Protein AF-A0A2N9NSZ5-F1 (afdb_monomer)

Solvent-accessible surface area (backbone atoms only — not comparable to full-atom values): 15910 Å² total; per-residue (Å²): 130,83,61,64,80,82,52,38,38,60,31,68,54,70,74,70,66,49,85,80,52,70,68,80,74,52,70,54,57,69,33,31,75,70,61,72,37,62,64,54,64,43,38,55,57,49,31,30,64,47,52,68,84,41,73,43,50,39,50,56,50,32,37,50,46,40,16,42,67,51,42,66,80,93,25,60,27,24,35,35,36,34,33,94,58,92,64,54,49,52,52,51,53,44,51,49,50,43,38,24,72,45,10,67,68,35,53,80,28,53,66,38,51,59,41,29,63,76,55,70,48,92,66,46,48,58,37,51,60,25,80,44,44,26,80,77,65,72,70,40,95,87,23,68,43,74,66,26,37,39,24,30,59,55,46,36,72,71,25,23,70,68,47,65,99,55,56,52,52,37,67,50,51,42,51,44,57,57,69,51,74,55,22,36,38,37,41,34,36,49,48,63,46,30,39,73,76,38,62,91,45,37,70,44,50,52,50,28,52,47,24,47,53,55,28,24,67,77,35,64,29,26,37,39,41,35,31,46,88,65,70,71,85,93,61,53,75,70,54,48,56,50,50,52,52,49,49,53,52,50,53,72,68,24,46,82,38,65,48,75,59,84,84,52,51,62,57,48,52,46,43,68,51,29,76,34,78,58,55,71,72,56,49,54,54,53,50,67,73,66,71,120

Mean predicted aligned error: 7.2 Å

Sequence (292 aa):
MEPWYKIVIPRPELREGRSLDPSEFAVHLEQVVAGTAPRDYVEPAKFFSRNYFSKALVEHCGMVLRRLDGETANTAPVLSLITQFGGGKTHTLTALYHLCNSGAGAKDFSGVADMMKATGLKEIPSAKAAIFVGNSWDAAPGRETPWMDIADQLAGEQGRALFGKNAPGTKAIGDLLRLVGKPVLILFDETLNYIARHPEQSGQFHSFMQNLTVALTSAERAVGLFSLPASPTEMTEELLEWQDKLTKVVGRVGKDLVVNDASEVSEIVRRRLFENAGRDSMKRAASRQFSN

Structure (mmCIF, N/CA/C/O backbone):
data_AF-A0A2N9NSZ5-F1
#
_entry.id   AF-A0A2N9NSZ5-F1
#
loop_
_atom_site.group_PDB
_atom_site.id
_atom_site.type_symbol
_atom_site.label_atom_id
_atom_site.label_alt_id
_atom_site.label_comp_id
_atom_site.label_asym_id
_atom_site.label_entity_id
_atom_site.label_seq_id
_atom_site.pdbx_PDB_ins_code
_atom_site.Cartn_x
_atom_site.Cartn_y
_atom_site.Cartn_z
_atom_site.occupancy
_atom_site.B_iso_or_equiv
_atom_site.auth_seq_id
_atom_site.auth_comp_id
_atom_site.auth_asym_id
_atom_site.auth_atom_id
_atom_site.pdbx_PDB_model_num
ATOM 1 N N . MET A 1 1 ? 31.017 -1.478 -37.098 1.00 63.50 1 MET A N 1
ATOM 2 C CA . MET A 1 1 ? 30.123 -1.588 -35.926 1.00 63.50 1 MET A CA 1
ATOM 3 C C . MET A 1 1 ? 28.785 -1.013 -36.352 1.00 63.50 1 MET A C 1
ATOM 5 O O . MET A 1 1 ? 28.792 0.032 -36.992 1.00 63.50 1 MET A O 1
ATOM 9 N N . GLU A 1 2 ? 27.677 -1.712 -36.126 1.00 66.44 2 GLU A N 1
ATOM 10 C CA . GLU A 1 2 ? 26.358 -1.179 -36.481 1.00 66.44 2 GLU A CA 1
ATOM 11 C C . GLU A 1 2 ? 26.064 0.073 -35.623 1.00 66.44 2 GLU A C 1
ATOM 13 O O . GLU A 1 2 ? 26.397 0.066 -34.435 1.00 66.44 2 GLU A O 1
ATOM 18 N N . PRO A 1 3 ? 25.536 1.175 -36.194 1.00 70.94 3 PRO A N 1
ATOM 19 C CA . PRO A 1 3 ? 25.305 2.402 -35.436 1.00 70.94 3 PRO A CA 1
ATOM 20 C C . PRO A 1 3 ? 24.322 2.188 -34.282 1.00 70.94 3 PRO A C 1
ATOM 22 O O . PRO A 1 3 ? 23.286 1.550 -34.462 1.00 70.94 3 PRO A O 1
ATOM 25 N N . TRP A 1 4 ? 24.614 2.762 -33.111 1.00 68.75 4 TRP A N 1
ATOM 26 C CA . TRP A 1 4 ? 23.839 2.521 -31.885 1.00 68.75 4 TRP A CA 1
ATOM 27 C C . TRP A 1 4 ? 22.340 2.829 -32.045 1.00 68.75 4 TRP A C 1
ATOM 29 O O . TRP A 1 4 ? 21.510 2.083 -31.535 1.00 68.75 4 TRP A O 1
ATOM 39 N N . TYR A 1 5 ? 21.985 3.855 -32.825 1.00 69.06 5 TYR A N 1
ATOM 40 C CA . TYR A 1 5 ? 20.600 4.265 -33.090 1.00 69.06 5 TYR A CA 1
ATOM 41 C C . TYR A 1 5 ? 19.802 3.275 -33.959 1.00 69.06 5 TYR A C 1
ATOM 43 O O . TYR A 1 5 ? 18.592 3.418 -34.088 1.00 69.06 5 TYR A O 1
ATOM 51 N N . LYS A 1 6 ? 20.456 2.279 -34.576 1.00 70.00 6 LYS A N 1
ATOM 52 C CA . LYS A 1 6 ? 19.784 1.175 -35.288 1.00 70.00 6 LYS A CA 1
ATOM 53 C C . LYS A 1 6 ? 19.487 -0.026 -34.387 1.00 70.00 6 LYS A C 1
ATOM 55 O O . LYS A 1 6 ? 18.752 -0.920 -34.784 1.00 70.00 6 LYS A O 1
ATOM 60 N N . ILE A 1 7 ? 20.078 -0.055 -33.194 1.00 69.88 7 ILE A N 1
ATOM 61 C CA . ILE A 1 7 ? 20.041 -1.189 -32.261 1.00 69.88 7 ILE A CA 1
ATOM 62 C C . ILE A 1 7 ? 19.246 -0.824 -31.006 1.00 69.88 7 ILE A C 1
ATOM 64 O O . ILE A 1 7 ? 18.518 -1.649 -30.454 1.00 69.88 7 ILE A O 1
ATOM 68 N N . VAL A 1 8 ? 19.417 0.412 -30.541 1.00 73.81 8 VAL A N 1
ATOM 69 C CA . VAL A 1 8 ? 18.638 0.985 -29.457 1.00 73.81 8 VAL A CA 1
ATOM 70 C C . VAL A 1 8 ? 17.322 1.457 -30.051 1.00 73.81 8 VAL A C 1
ATOM 72 O O . VAL A 1 8 ? 17.310 2.356 -30.885 1.00 73.81 8 VAL A O 1
ATOM 75 N N . ILE A 1 9 ? 16.227 0.830 -29.636 1.00 76.88 9 ILE A N 1
ATOM 76 C CA . ILE A 1 9 ? 14.888 1.125 -30.142 1.00 76.88 9 ILE A CA 1
ATOM 77 C C . ILE A 1 9 ? 14.167 1.925 -29.054 1.00 76.88 9 ILE A C 1
ATOM 79 O O . ILE A 1 9 ? 13.800 1.345 -28.022 1.00 76.88 9 ILE A O 1
ATOM 83 N N . PRO A 1 10 ? 13.986 3.251 -29.234 1.00 76.56 10 PRO A N 1
ATOM 84 C CA . PRO A 1 10 ? 13.095 4.028 -28.387 1.00 76.56 10 PRO A CA 1
ATOM 85 C C . PRO A 1 10 ? 11.681 3.485 -28.520 1.00 76.56 10 PRO A C 1
ATOM 87 O O . PRO A 1 10 ? 11.314 2.895 -29.542 1.00 76.56 10 PRO A O 1
ATOM 90 N N . ARG A 1 11 ? 10.863 3.690 -27.498 1.00 74.06 11 ARG A N 1
ATOM 91 C CA . ARG A 1 11 ? 9.492 3.192 -27.549 1.00 74.06 11 ARG A CA 1
ATOM 92 C C . ARG A 1 11 ? 8.679 3.801 -28.702 1.00 74.06 11 ARG A C 1
ATOM 94 O O . ARG A 1 11 ? 9.029 4.883 -29.181 1.00 74.06 11 ARG A O 1
ATOM 101 N N . PRO A 1 12 ? 7.624 3.114 -29.178 1.00 74.50 12 PRO A N 1
ATOM 102 C CA . PRO A 1 12 ? 6.771 3.622 -30.250 1.00 74.50 12 PRO A CA 1
ATOM 103 C C . PRO A 1 12 ? 6.282 5.048 -29.995 1.00 74.50 12 PRO A C 1
ATOM 105 O O . PRO A 1 12 ? 6.352 5.873 -30.893 1.00 74.50 12 PRO A O 1
ATOM 108 N N . GLU A 1 13 ? 5.911 5.383 -28.758 1.00 70.06 13 GLU A N 1
ATOM 109 C CA . GLU A 1 13 ? 5.381 6.702 -28.397 1.00 70.06 13 GLU A CA 1
ATOM 110 C C . GLU A 1 13 ? 6.424 7.814 -28.601 1.00 70.06 13 GLU A C 1
ATOM 112 O O . GLU A 1 13 ? 6.105 8.875 -29.135 1.00 70.06 13 GLU A O 1
ATOM 117 N N . LEU A 1 14 ? 7.691 7.531 -28.269 1.00 72.50 14 LEU A N 1
ATOM 118 C CA . LEU A 1 14 ? 8.835 8.418 -28.520 1.00 72.50 14 LEU A CA 1
ATOM 119 C C . LEU A 1 14 ? 9.152 8.544 -30.015 1.00 72.50 14 LEU A C 1
ATOM 121 O O . LEU A 1 14 ? 9.544 9.612 -30.477 1.00 72.50 14 LEU A O 1
ATOM 125 N N . ARG A 1 15 ? 9.002 7.452 -30.773 1.00 75.56 15 ARG A N 1
ATOM 126 C CA . ARG A 1 15 ? 9.253 7.420 -32.225 1.00 75.56 15 ARG A CA 1
ATOM 127 C C . ARG A 1 15 ? 8.155 8.118 -33.025 1.00 75.56 15 ARG A C 1
ATOM 129 O O . ARG A 1 15 ? 8.443 8.696 -34.067 1.00 75.56 15 ARG A O 1
ATOM 136 N N . GLU A 1 16 ? 6.921 8.057 -32.541 1.00 75.75 16 GLU A N 1
ATOM 137 C CA . GLU A 1 16 ? 5.730 8.654 -33.153 1.00 75.75 16 GLU A CA 1
ATOM 138 C C . GLU A 1 16 ? 5.540 10.129 -32.771 1.00 75.75 16 GLU A C 1
ATOM 140 O O . GLU A 1 16 ? 4.608 10.766 -33.254 1.00 75.75 16 GLU A O 1
ATOM 145 N N . GLY A 1 17 ? 6.402 10.682 -31.908 1.00 63.50 17 GLY A N 1
ATOM 146 C CA . GLY A 1 17 ? 6.289 12.065 -31.445 1.00 63.50 17 GLY A CA 1
ATOM 147 C C . GLY A 1 17 ? 5.016 12.329 -30.636 1.00 63.50 17 GLY A C 1
ATOM 148 O O . GLY A 1 17 ? 4.545 13.466 -30.606 1.00 63.50 17 GLY A O 1
ATOM 149 N N . ARG A 1 18 ? 4.437 11.294 -30.003 1.00 65.75 18 ARG A N 1
ATOM 150 C CA . ARG A 1 18 ? 3.325 11.480 -29.061 1.00 65.75 18 ARG A CA 1
ATOM 151 C C . ARG A 1 18 ? 3.811 12.306 -27.872 1.00 65.75 18 ARG A C 1
ATOM 153 O O . ARG A 1 18 ? 4.996 12.276 -27.540 1.00 65.75 18 ARG A O 1
ATOM 160 N N . SER A 1 19 ? 2.891 13.059 -27.265 1.00 55.50 19 SER A N 1
ATOM 161 C CA . SER A 1 19 ? 3.184 13.890 -26.095 1.00 55.50 19 SER A CA 1
ATOM 162 C C . SER A 1 19 ? 3.942 13.071 -25.051 1.00 55.50 19 SER A C 1
ATOM 164 O O . SER A 1 19 ? 3.498 11.999 -24.659 1.00 55.50 19 SER A O 1
ATOM 166 N N . LEU A 1 20 ? 5.103 13.565 -24.624 1.00 58.94 20 LEU A N 1
ATOM 167 C CA . LEU A 1 20 ? 5.858 13.019 -23.498 1.00 58.94 20 LEU A CA 1
ATOM 168 C C . LEU A 1 20 ? 5.468 13.777 -22.240 1.00 58.94 20 LEU A C 1
ATOM 170 O O . 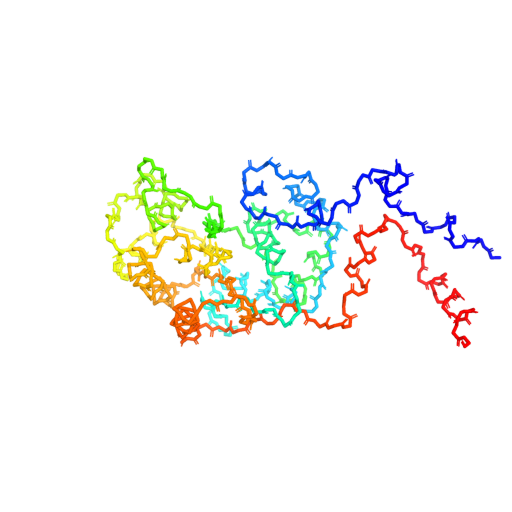LEU A 1 20 ? 6.339 14.314 -21.555 1.00 58.94 20 LEU A O 1
ATOM 174 N N . ASP A 1 21 ? 4.168 13.896 -21.980 1.00 57.72 21 ASP A N 1
ATOM 175 C CA . ASP A 1 21 ? 3.721 14.554 -20.763 1.00 57.72 21 ASP A CA 1
ATOM 176 C C . ASP A 1 21 ? 4.311 13.774 -19.573 1.00 57.72 21 ASP A C 1
ATOM 178 O O . ASP A 1 21 ? 4.055 12.573 -19.447 1.00 57.72 21 ASP A O 1
ATOM 182 N N . PRO A 1 22 ? 5.137 14.400 -18.711 1.00 56.66 22 PRO A N 1
ATOM 183 C CA . PRO A 1 22 ? 5.699 13.739 -17.537 1.00 56.66 22 PRO A CA 1
ATOM 184 C C . PRO A 1 22 ? 4.638 13.044 -16.670 1.00 56.66 22 PRO A C 1
ATOM 186 O O . PRO A 1 22 ? 4.949 12.043 -16.022 1.00 56.66 22 PRO A O 1
ATOM 189 N N . SER A 1 23 ? 3.391 13.531 -16.692 1.00 58.84 23 SER A N 1
ATOM 190 C CA . SER A 1 23 ? 2.256 12.912 -16.003 1.00 58.84 23 SER A CA 1
ATOM 191 C C . SER A 1 23 ? 1.840 11.559 -16.596 1.00 58.84 23 SER A C 1
ATOM 193 O O . SER A 1 23 ? 1.478 10.668 -15.836 1.00 58.84 23 SER A O 1
ATOM 195 N N . GLU A 1 24 ? 2.010 11.314 -17.902 1.00 61.09 24 GLU A N 1
ATOM 196 C CA . GLU A 1 24 ? 1.789 9.986 -18.509 1.00 61.09 24 GLU A CA 1
ATOM 197 C C . GLU A 1 24 ? 2.822 8.946 -18.026 1.00 61.09 24 GLU A C 1
ATOM 199 O O . GLU A 1 24 ? 2.602 7.730 -18.084 1.00 61.09 24 GLU A O 1
ATOM 204 N N . PHE A 1 25 ? 3.955 9.414 -17.494 1.00 64.44 25 PHE A N 1
ATOM 205 C CA . PHE A 1 25 ? 4.973 8.572 -16.866 1.00 64.44 25 PHE A CA 1
ATOM 206 C C . PHE A 1 25 ? 4.785 8.424 -15.350 1.00 64.44 25 PHE A C 1
ATOM 208 O O . PHE A 1 25 ? 5.486 7.614 -14.727 1.00 64.44 25 PHE A O 1
ATOM 215 N N . ALA A 1 26 ? 3.870 9.177 -14.741 1.00 74.44 26 ALA A N 1
ATOM 216 C CA . ALA A 1 26 ? 3.526 9.013 -13.340 1.00 74.44 26 ALA A CA 1
ATOM 217 C C . ALA A 1 26 ? 2.623 7.786 -13.156 1.00 74.44 26 ALA A C 1
ATOM 219 O O . ALA A 1 26 ? 1.803 7.441 -14.004 1.00 74.44 26 ALA A O 1
ATOM 220 N N . VAL A 1 27 ? 2.811 7.090 -12.037 1.00 83.88 27 VAL A N 1
ATOM 221 C CA . VAL A 1 27 ? 1.942 5.975 -11.656 1.00 83.88 27 VAL A CA 1
ATOM 222 C C . VAL A 1 27 ? 0.894 6.532 -10.709 1.00 83.88 27 VAL A C 1
ATOM 224 O O . VAL A 1 27 ? 1.260 7.173 -9.730 1.00 83.88 27 VAL A O 1
ATOM 227 N N . HIS A 1 28 ? -0.376 6.263 -10.992 1.00 90.31 28 HIS A N 1
ATOM 228 C CA . HIS A 1 28 ? -1.516 6.651 -10.164 1.00 90.31 28 HIS A CA 1
ATOM 229 C C . HIS A 1 28 ? -2.188 5.382 -9.644 1.00 90.31 28 HIS A C 1
ATOM 231 O O . HIS A 1 28 ? -2.848 4.668 -10.403 1.00 90.31 28 HIS A O 1
ATOM 237 N N . LEU A 1 29 ? -1.960 5.045 -8.372 1.00 94.44 29 LEU A N 1
ATOM 238 C CA . LEU A 1 29 ? -2.386 3.764 -7.803 1.00 94.44 29 LEU A CA 1
ATOM 239 C C . LEU A 1 29 ? -3.909 3.584 -7.869 1.00 94.44 29 LEU A C 1
ATOM 241 O O . LEU A 1 29 ? -4.386 2.500 -8.196 1.00 94.44 29 LEU A O 1
ATOM 245 N N . GLU A 1 30 ? -4.672 4.647 -7.631 1.00 94.69 30 GLU A N 1
ATOM 246 C CA . GLU A 1 30 ? -6.129 4.660 -7.739 1.00 94.69 30 GLU A CA 1
ATOM 247 C C . GLU A 1 30 ? -6.606 4.307 -9.153 1.00 94.69 30 GLU A C 1
ATOM 249 O O . GLU A 1 30 ? -7.541 3.523 -9.315 1.00 94.69 30 GLU A O 1
ATOM 254 N N . GLN A 1 31 ? -5.927 4.816 -10.185 1.00 95.25 31 GLN A N 1
ATOM 255 C CA . GLN A 1 31 ? -6.275 4.551 -11.581 1.00 95.25 31 GLN A CA 1
ATOM 256 C C . GLN A 1 31 ? -5.889 3.127 -11.991 1.00 95.25 31 GLN A C 1
ATOM 258 O O . GLN A 1 31 ? -6.592 2.493 -12.779 1.00 95.25 31 GLN A O 1
ATOM 263 N N . VAL A 1 32 ? -4.785 2.599 -11.449 1.00 96.00 32 VAL A N 1
ATOM 264 C CA . VAL A 1 32 ? -4.380 1.202 -11.662 1.00 96.00 32 VAL A CA 1
ATOM 265 C C . VAL A 1 32 ? -5.428 0.254 -11.093 1.00 96.00 32 VAL A C 1
ATOM 267 O O . VAL A 1 32 ? -5.869 -0.657 -11.789 1.00 96.00 32 VAL A O 1
ATOM 270 N N . VAL A 1 33 ? -5.861 0.497 -9.856 1.00 95.31 33 VAL A N 1
ATOM 271 C CA . VAL A 1 33 ? -6.857 -0.332 -9.161 1.00 95.31 33 VAL A CA 1
ATOM 272 C C . VAL A 1 33 ? -8.228 -0.236 -9.835 1.00 95.31 33 VAL A C 1
ATOM 274 O O . VAL A 1 33 ? -8.920 -1.244 -9.955 1.00 95.31 33 VAL A O 1
ATOM 277 N N . ALA A 1 34 ? -8.608 0.949 -10.323 1.00 95.06 34 ALA A N 1
ATOM 278 C CA . ALA A 1 34 ? -9.849 1.159 -11.069 1.00 95.06 34 ALA A CA 1
ATOM 279 C C . ALA A 1 34 ? -9.804 0.631 -12.519 1.00 95.06 34 ALA A C 1
ATOM 281 O O . ALA A 1 34 ? -10.836 0.596 -13.188 1.00 95.06 34 ALA A O 1
ATOM 282 N N . GLY A 1 35 ? -8.628 0.243 -13.028 1.00 95.44 35 GLY A N 1
ATOM 283 C CA . GLY A 1 35 ? -8.443 -0.188 -14.416 1.00 95.44 35 GLY A CA 1
ATOM 284 C C . GLY A 1 35 ? -8.540 0.943 -15.448 1.00 95.44 35 GLY A C 1
ATOM 285 O O . GLY A 1 35 ? -8.725 0.671 -16.632 1.00 95.44 35 GLY A O 1
ATOM 286 N N . THR A 1 36 ? -8.429 2.201 -15.013 1.00 94.31 36 THR A N 1
ATOM 287 C CA . THR A 1 36 ? -8.519 3.401 -15.862 1.00 94.31 36 THR A CA 1
ATOM 288 C C . THR A 1 36 ? -7.154 3.969 -16.251 1.00 94.31 36 THR A C 1
ATOM 290 O O . THR A 1 36 ? -7.078 4.805 -17.150 1.00 94.31 36 THR A O 1
ATOM 293 N N . ALA A 1 37 ? -6.072 3.507 -15.617 1.00 91.12 37 ALA A N 1
ATOM 294 C CA . ALA A 1 37 ? -4.707 3.851 -16.005 1.00 91.12 37 ALA A CA 1
ATOM 295 C C . ALA A 1 37 ? -4.334 3.260 -17.385 1.00 91.12 37 ALA A C 1
ATOM 297 O O . ALA A 1 37 ? -4.958 2.301 -17.854 1.00 91.12 37 ALA A O 1
ATOM 298 N N . PRO A 1 38 ? -3.264 3.762 -18.033 1.00 89.25 38 PRO A N 1
ATOM 299 C CA . PRO A 1 38 ? -2.698 3.127 -19.218 1.00 89.25 38 PRO A CA 1
ATOM 300 C C . PRO A 1 38 ? -2.441 1.627 -19.016 1.00 89.25 38 PRO A C 1
ATOM 302 O O . PRO A 1 38 ? -2.030 1.185 -17.939 1.00 89.25 38 PRO A O 1
ATOM 305 N N . ARG A 1 39 ? -2.620 0.832 -20.082 1.00 89.88 39 ARG A N 1
ATOM 306 C CA . ARG A 1 39 ? -2.497 -0.643 -20.037 1.00 89.88 39 ARG A CA 1
ATOM 307 C C . ARG A 1 39 ? -1.155 -1.116 -19.480 1.00 89.88 39 ARG A C 1
ATOM 309 O O . ARG A 1 39 ? -1.075 -2.193 -18.904 1.00 89.88 39 ARG A O 1
ATOM 316 N N . ASP A 1 40 ? -0.117 -0.308 -19.639 1.00 88.25 40 ASP A N 1
ATOM 317 C CA . ASP A 1 40 ? 1.227 -0.597 -19.152 1.00 88.25 40 ASP A CA 1
ATOM 318 C C . ASP A 1 40 ? 1.364 -0.539 -17.629 1.00 88.25 40 ASP A C 1
ATOM 320 O O . ASP A 1 40 ? 2.296 -1.128 -17.088 1.00 88.25 40 ASP A O 1
ATOM 324 N N . TYR A 1 41 ? 0.438 0.139 -16.948 1.00 91.25 41 TYR A N 1
ATOM 325 C CA . TYR A 1 41 ? 0.338 0.156 -15.493 1.00 91.25 41 TYR A CA 1
ATOM 326 C C . TYR A 1 41 ? -0.738 -0.794 -14.973 1.00 91.25 41 TYR A C 1
ATOM 328 O O . TYR A 1 41 ? -0.532 -1.391 -13.922 1.00 91.25 41 TYR A O 1
ATOM 336 N N . VAL A 1 42 ? -1.854 -0.967 -15.692 1.00 94.75 42 VAL A N 1
ATOM 337 C CA . VAL A 1 42 ? -2.954 -1.861 -15.277 1.00 94.75 42 VAL A CA 1
ATOM 338 C C . VAL A 1 42 ? -2.588 -3.337 -15.434 1.00 94.75 42 VAL A C 1
ATOM 340 O O . VAL A 1 42 ? -2.905 -4.140 -14.563 1.00 94.75 42 VAL A O 1
ATOM 343 N N . GLU A 1 43 ? -1.928 -3.724 -16.530 1.00 95.62 43 GLU A N 1
ATOM 344 C CA . GLU A 1 43 ? -1.605 -5.128 -16.797 1.00 95.62 43 GLU A CA 1
ATOM 345 C C . GLU A 1 43 ? -0.291 -5.532 -16.103 1.00 95.62 43 GLU A C 1
ATOM 347 O O . GLU A 1 43 ? 0.773 -5.031 -16.490 1.00 95.62 43 GLU A O 1
ATOM 352 N N . PRO A 1 44 ? -0.305 -6.487 -15.148 1.00 96.56 44 PRO A N 1
ATOM 353 C CA . PRO A 1 44 ? 0.878 -6.832 -14.357 1.00 96.56 44 PRO A CA 1
ATOM 354 C C . PRO A 1 44 ? 2.089 -7.242 -15.207 1.00 96.56 44 PRO A C 1
ATOM 356 O O . PRO A 1 44 ? 3.207 -6.784 -14.975 1.00 96.56 44 PRO A O 1
ATOM 359 N N . ALA A 1 45 ? 1.876 -8.057 -16.246 1.00 95.81 45 ALA A N 1
ATOM 360 C CA . ALA A 1 45 ? 2.952 -8.509 -17.126 1.00 95.81 45 ALA A CA 1
ATOM 361 C C . ALA A 1 45 ? 3.651 -7.337 -17.840 1.00 95.81 45 ALA A C 1
ATOM 363 O O . ALA A 1 45 ? 4.882 -7.299 -17.920 1.00 95.81 45 ALA A O 1
ATOM 364 N N . LYS A 1 46 ? 2.880 -6.345 -18.311 1.00 92.31 46 LYS A N 1
ATOM 365 C CA . LYS A 1 46 ? 3.430 -5.139 -18.946 1.00 92.31 46 LYS A CA 1
ATOM 366 C C . LYS A 1 46 ? 4.132 -4.256 -17.925 1.00 92.31 46 LYS A C 1
ATOM 368 O O . LYS A 1 46 ? 5.268 -3.850 -18.183 1.00 92.31 46 LYS A O 1
ATOM 373 N N . PHE A 1 47 ? 3.520 -4.053 -16.758 1.00 93.00 47 PHE A N 1
ATOM 374 C CA . PHE A 1 47 ? 4.110 -3.299 -15.655 1.00 93.00 47 PHE A CA 1
ATOM 375 C C . PHE A 1 47 ? 5.498 -3.842 -15.293 1.00 93.00 47 PHE A C 1
ATOM 377 O O . PHE A 1 47 ? 6.485 -3.105 -15.331 1.00 93.00 47 PHE A O 1
ATOM 384 N N . PHE A 1 48 ? 5.617 -5.150 -15.046 1.00 93.25 48 PHE A N 1
ATOM 385 C CA . PHE A 1 48 ? 6.886 -5.772 -14.659 1.00 93.25 48 PHE A CA 1
ATOM 386 C C . PHE A 1 48 ? 7.906 -5.873 -15.795 1.00 93.25 48 PHE A C 1
ATOM 388 O O . PHE A 1 48 ? 9.104 -5.752 -15.539 1.00 93.25 48 PHE A O 1
ATOM 395 N N . SER A 1 49 ? 7.474 -6.011 -17.053 1.00 89.56 49 SER A N 1
ATOM 396 C CA . SER A 1 49 ? 8.397 -5.956 -18.202 1.00 89.56 49 SER A CA 1
ATOM 397 C C . SER A 1 49 ? 9.147 -4.618 -18.287 1.00 89.56 49 SER A C 1
ATOM 399 O O . SER A 1 49 ? 10.303 -4.563 -18.708 1.00 89.56 49 SER A O 1
ATOM 401 N N . ARG A 1 50 ? 8.504 -3.542 -17.816 1.00 83.25 50 ARG A N 1
ATOM 402 C CA . ARG A 1 50 ? 9.023 -2.169 -17.814 1.00 83.25 50 ARG A CA 1
ATOM 403 C C . ARG A 1 50 ? 9.602 -1.756 -16.464 1.00 83.25 50 ARG A C 1
ATOM 405 O O . ARG A 1 50 ? 10.213 -0.693 -16.363 1.00 83.25 50 ARG A O 1
ATOM 412 N N . ASN A 1 51 ? 9.428 -2.592 -15.446 1.00 84.44 51 ASN A N 1
ATOM 413 C CA . ASN A 1 51 ? 9.936 -2.351 -14.113 1.00 84.44 51 ASN A CA 1
ATOM 414 C C . ASN A 1 51 ? 11.446 -2.615 -14.036 1.00 84.44 51 ASN A C 1
ATOM 416 O O . ASN A 1 51 ? 11.978 -3.524 -14.682 1.00 84.44 51 ASN A O 1
ATOM 420 N N . TYR A 1 52 ? 12.127 -1.832 -13.206 1.00 84.19 52 TYR A N 1
ATOM 421 C CA . TYR A 1 52 ? 13.472 -2.133 -12.738 1.00 84.19 52 TYR A CA 1
ATOM 422 C C . TYR A 1 52 ? 13.376 -2.574 -11.277 1.00 84.19 52 TYR A C 1
ATOM 424 O O . TYR A 1 52 ? 12.945 -1.804 -10.422 1.00 84.19 52 TYR A O 1
ATOM 432 N N . PHE A 1 53 ? 13.755 -3.821 -10.996 1.00 87.56 53 PHE A N 1
ATOM 433 C CA . PHE A 1 53 ? 13.861 -4.325 -9.629 1.00 87.56 53 PHE A CA 1
ATOM 434 C C . PHE A 1 53 ? 15.144 -3.788 -8.995 1.00 87.56 53 PHE A C 1
ATOM 436 O O . PHE A 1 53 ? 16.173 -4.460 -9.000 1.00 87.56 53 PHE A O 1
ATOM 443 N N . SER A 1 54 ? 15.072 -2.555 -8.489 1.00 87.12 54 SER A N 1
ATOM 444 C CA . SER A 1 54 ? 16.126 -1.980 -7.658 1.00 87.12 54 SER A CA 1
ATOM 445 C C . SER A 1 54 ? 16.365 -2.828 -6.417 1.00 87.12 54 SER A C 1
ATOM 447 O O . SER A 1 54 ? 15.477 -3.558 -5.962 1.00 87.12 54 SER A O 1
ATOM 449 N N . LYS A 1 55 ? 17.550 -2.686 -5.818 1.00 86.94 55 LYS A N 1
ATOM 450 C CA . LYS A 1 55 ? 17.844 -3.346 -4.540 1.00 86.94 55 LYS A CA 1
ATOM 451 C C . LYS A 1 55 ? 16.806 -2.974 -3.475 1.00 86.94 55 LYS A C 1
ATOM 453 O O . LYS A 1 55 ? 16.329 -3.852 -2.761 1.00 86.94 55 LYS A O 1
ATOM 458 N N . ALA A 1 56 ? 16.422 -1.697 -3.430 1.00 86.69 56 ALA A N 1
ATOM 459 C CA . ALA A 1 56 ? 15.382 -1.194 -2.540 1.00 86.69 56 ALA A CA 1
ATOM 460 C C . ALA A 1 56 ? 14.029 -1.869 -2.810 1.00 86.69 56 ALA A C 1
ATOM 462 O O . ALA A 1 56 ? 13.431 -2.416 -1.891 1.00 86.69 56 ALA A O 1
ATOM 463 N N .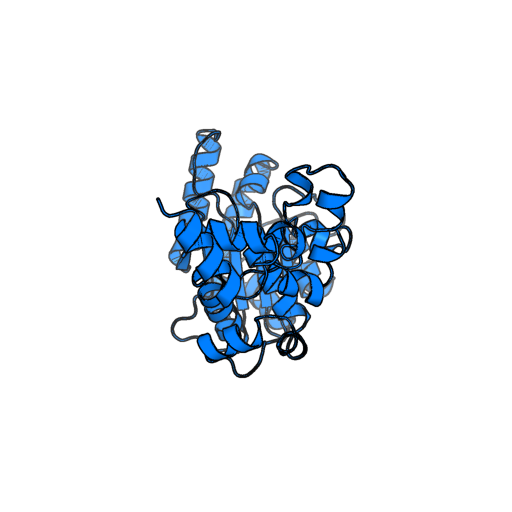 LEU A 1 57 ? 13.569 -1.920 -4.067 1.00 90.00 57 LEU A N 1
ATOM 464 C CA . LEU A 1 57 ? 12.289 -2.553 -4.396 1.00 90.00 57 LEU A CA 1
ATOM 465 C C . LEU A 1 57 ? 12.273 -4.045 -4.033 1.00 90.00 57 LEU A C 1
ATOM 467 O O . LEU A 1 57 ? 11.280 -4.529 -3.496 1.00 90.00 57 LEU A O 1
ATOM 471 N N . VAL A 1 58 ? 13.369 -4.767 -4.289 1.00 93.69 58 VAL A N 1
ATOM 472 C CA . VAL A 1 58 ? 13.516 -6.181 -3.905 1.00 93.69 58 VAL A CA 1
ATOM 473 C C . VAL A 1 58 ? 13.422 -6.351 -2.388 1.00 93.69 58 VAL A C 1
ATOM 475 O O . VAL A 1 58 ? 12.684 -7.219 -1.925 1.00 93.69 58 VAL A O 1
ATOM 478 N N . GLU A 1 59 ? 14.118 -5.517 -1.609 1.00 91.88 59 GLU A N 1
ATOM 479 C CA . GLU A 1 59 ? 14.065 -5.564 -0.143 1.00 91.88 59 GLU A CA 1
ATOM 480 C C . GLU A 1 59 ? 12.645 -5.276 0.370 1.00 91.88 59 GLU A C 1
ATOM 482 O O . GLU A 1 59 ? 12.102 -6.045 1.168 1.00 91.88 59 GLU A O 1
ATOM 487 N N . HIS A 1 60 ? 12.021 -4.207 -0.133 1.00 92.56 60 HIS A N 1
ATOM 488 C CA . HIS A 1 60 ? 10.696 -3.743 0.287 1.00 92.56 60 HIS A CA 1
ATOM 489 C C . HIS A 1 60 ? 9.622 -4.781 -0.028 1.00 92.56 60 HIS A C 1
ATOM 491 O O . HIS A 1 60 ? 8.841 -5.147 0.851 1.00 92.56 60 HIS A O 1
ATOM 497 N N . CYS A 1 61 ? 9.623 -5.321 -1.252 1.00 95.38 61 CYS A N 1
ATOM 498 C CA . CYS A 1 61 ? 8.734 -6.415 -1.627 1.00 95.38 61 CYS A CA 1
ATOM 499 C C . CYS A 1 61 ? 8.984 -7.663 -0.774 1.00 95.38 61 CYS A C 1
ATOM 501 O O . CYS A 1 61 ? 8.026 -8.264 -0.294 1.00 95.38 61 CYS A O 1
ATOM 503 N N . GLY A 1 62 ? 10.245 -8.025 -0.527 1.00 95.31 62 GLY A N 1
ATOM 504 C CA . GLY A 1 62 ? 10.599 -9.171 0.307 1.00 95.31 62 GLY A CA 1
ATOM 505 C C . GLY A 1 62 ? 10.044 -9.077 1.727 1.00 95.31 62 GLY A C 1
ATOM 506 O O . GLY A 1 62 ? 9.435 -10.030 2.207 1.00 95.31 62 GLY A O 1
ATOM 507 N N . MET A 1 63 ? 10.198 -7.927 2.390 1.00 94.81 63 MET A N 1
ATOM 508 C CA . MET A 1 63 ? 9.680 -7.715 3.750 1.00 94.81 63 MET A CA 1
ATOM 509 C C . MET A 1 63 ? 8.159 -7.867 3.824 1.00 94.81 63 MET A C 1
ATOM 511 O O . MET A 1 63 ? 7.644 -8.519 4.733 1.00 94.81 63 MET A O 1
ATOM 515 N N . VAL A 1 64 ? 7.449 -7.296 2.851 1.00 97.00 64 VAL A N 1
ATOM 516 C CA . VAL A 1 64 ? 5.984 -7.344 2.774 1.00 97.00 64 VAL A CA 1
ATOM 517 C C . VAL A 1 64 ? 5.482 -8.750 2.501 1.00 97.00 64 VAL A C 1
ATOM 519 O O . VAL A 1 64 ? 4.631 -9.260 3.225 1.00 97.00 64 VAL A O 1
ATOM 522 N N . LEU A 1 65 ? 6.011 -9.389 1.462 1.00 97.56 65 LEU A N 1
ATOM 523 C CA . LEU A 1 65 ? 5.530 -10.691 1.024 1.00 97.56 65 LEU A CA 1
ATOM 524 C C . LEU A 1 65 ? 5.846 -11.773 2.060 1.00 97.56 65 LEU A C 1
ATOM 526 O O . LEU A 1 65 ? 4.981 -12.594 2.336 1.00 97.56 65 LEU A O 1
ATOM 530 N N . ARG A 1 66 ? 7.010 -11.726 2.720 1.00 96.12 66 ARG A N 1
ATOM 531 C CA . ARG A 1 66 ? 7.324 -12.649 3.825 1.00 96.12 66 ARG A CA 1
ATOM 532 C C . ARG A 1 66 ? 6.360 -12.481 5.002 1.00 96.12 66 ARG A C 1
ATOM 534 O O . ARG A 1 66 ? 5.893 -13.477 5.547 1.00 96.12 66 ARG A O 1
ATOM 541 N N . ARG A 1 67 ? 5.980 -11.242 5.351 1.00 96.06 67 ARG A N 1
ATOM 542 C CA . ARG A 1 67 ? 4.943 -10.996 6.372 1.00 96.06 67 ARG A CA 1
ATOM 543 C C . ARG A 1 67 ? 3.604 -11.617 5.981 1.00 96.06 67 ARG A C 1
ATOM 545 O O . ARG A 1 67 ? 2.962 -12.269 6.796 1.00 96.06 67 ARG A O 1
ATOM 552 N N . LEU A 1 68 ? 3.180 -11.434 4.732 1.00 97.19 68 LEU A N 1
ATOM 553 C CA . LEU A 1 68 ? 1.924 -11.995 4.219 1.00 97.19 68 LEU A CA 1
ATOM 554 C C . LEU A 1 68 ? 1.945 -13.535 4.153 1.00 97.19 68 LEU A C 1
ATOM 556 O O . LEU A 1 68 ? 0.902 -14.178 4.336 1.00 97.19 68 LEU A O 1
ATOM 560 N N . ASP A 1 69 ? 3.126 -14.125 3.965 1.00 95.19 69 ASP A N 1
ATOM 561 C CA . ASP A 1 69 ? 3.363 -15.572 4.052 1.00 95.19 69 ASP A CA 1
ATOM 562 C C . ASP A 1 69 ? 3.359 -16.103 5.503 1.00 95.19 69 ASP A C 1
ATOM 564 O O . ASP A 1 69 ? 3.336 -17.308 5.734 1.00 95.19 69 ASP A O 1
ATOM 568 N N . GLY A 1 70 ? 3.279 -15.213 6.500 1.00 93.31 70 GLY A N 1
ATOM 569 C CA . GLY A 1 70 ? 3.203 -15.556 7.923 1.00 93.31 70 GLY A CA 1
ATOM 570 C C . GLY A 1 70 ? 4.547 -15.548 8.645 1.00 93.31 70 GLY A C 1
ATOM 571 O O . GLY A 1 70 ? 4.608 -15.875 9.829 1.00 93.31 70 GLY A O 1
ATOM 572 N N . GLU A 1 71 ? 5.628 -15.136 7.983 1.00 93.31 71 GLU A N 1
ATOM 573 C CA . GLU A 1 71 ? 6.894 -14.908 8.666 1.00 93.31 71 GLU A CA 1
ATOM 574 C C . GLU A 1 71 ? 6.811 -13.628 9.498 1.00 93.31 71 GLU A C 1
ATOM 576 O O . GLU A 1 71 ? 6.533 -12.551 8.971 1.00 93.31 71 GLU A O 1
ATOM 581 N N . THR A 1 72 ? 7.093 -13.721 10.798 1.00 87.19 72 THR A N 1
ATOM 582 C CA . THR A 1 72 ? 7.053 -12.579 11.733 1.00 87.19 72 THR A CA 1
ATOM 583 C C . THR A 1 72 ? 8.438 -12.126 12.202 1.00 87.19 72 THR A C 1
ATOM 585 O O . THR A 1 72 ? 8.574 -11.065 12.813 1.00 87.19 72 THR A O 1
ATOM 588 N N . ALA A 1 73 ? 9.483 -12.901 11.896 1.00 85.69 73 ALA A N 1
ATOM 589 C CA . ALA A 1 73 ? 10.864 -12.564 12.213 1.00 85.69 73 ALA A CA 1
ATOM 590 C C . ALA A 1 73 ? 11.449 -11.604 11.165 1.00 85.69 73 ALA A C 1
ATOM 592 O O . ALA A 1 73 ? 11.542 -11.936 9.982 1.00 85.69 73 ALA A O 1
ATOM 593 N N . ASN A 1 74 ? 11.911 -10.434 11.618 1.00 82.25 74 ASN A N 1
ATOM 594 C CA . ASN A 1 74 ? 12.496 -9.380 10.775 1.00 82.25 74 ASN A CA 1
ATOM 595 C C . ASN A 1 74 ? 11.559 -8.862 9.663 1.00 82.25 74 ASN A C 1
ATOM 597 O O . ASN A 1 74 ? 12.022 -8.376 8.632 1.00 82.25 74 ASN A O 1
ATOM 601 N N . THR A 1 75 ? 10.246 -8.946 9.876 1.00 86.00 75 THR A N 1
ATOM 602 C CA . THR A 1 75 ? 9.200 -8.485 8.954 1.00 86.00 75 THR A CA 1
ATOM 603 C C . THR A 1 75 ? 8.251 -7.542 9.696 1.00 86.00 75 THR A C 1
ATOM 605 O O . THR A 1 75 ? 7.393 -7.958 10.481 1.00 86.00 75 THR A O 1
ATOM 608 N N . ALA A 1 76 ? 8.433 -6.237 9.488 1.00 89.81 76 ALA A N 1
ATOM 609 C CA . ALA A 1 76 ? 7.626 -5.238 10.176 1.00 89.81 76 ALA A CA 1
ATOM 610 C C . ALA A 1 76 ? 6.160 -5.285 9.682 1.00 89.81 76 ALA A C 1
ATOM 612 O O . ALA A 1 76 ? 5.926 -5.363 8.475 1.00 89.81 76 ALA A O 1
ATOM 613 N N . PRO A 1 77 ? 5.168 -5.215 10.589 1.00 93.31 77 PRO A N 1
ATOM 614 C CA . PRO A 1 77 ? 3.742 -5.187 10.237 1.00 93.31 77 PRO A CA 1
ATOM 615 C C . PRO A 1 77 ? 3.310 -3.838 9.642 1.00 93.31 77 PRO A C 1
ATOM 617 O O . PRO A 1 77 ? 2.234 -3.712 9.061 1.00 93.31 77 PRO A O 1
ATOM 620 N N . VAL A 1 78 ? 4.140 -2.814 9.819 1.00 95.31 78 VAL A N 1
ATOM 621 C CA . VAL A 1 78 ? 3.926 -1.444 9.369 1.00 95.31 78 VAL A CA 1
ATOM 622 C C . VAL A 1 78 ? 5.208 -0.983 8.689 1.00 95.31 78 VAL A C 1
ATOM 624 O O . VAL A 1 78 ? 6.306 -1.220 9.188 1.00 95.31 78 VAL A O 1
ATOM 627 N N . LEU A 1 79 ? 5.085 -0.349 7.533 1.00 93.19 79 LEU A N 1
ATOM 628 C CA . LEU A 1 79 ? 6.217 0.105 6.736 1.00 93.19 79 LEU A CA 1
ATOM 629 C C . LEU A 1 79 ? 5.935 1.515 6.227 1.00 93.19 79 LEU A C 1
ATOM 631 O O . LEU A 1 79 ? 4.853 1.787 5.708 1.00 93.19 79 LEU A O 1
ATOM 635 N N . SER A 1 80 ? 6.907 2.408 6.376 1.00 90.81 80 SER A N 1
ATOM 636 C CA . SER A 1 80 ? 6.829 3.774 5.859 1.00 90.81 80 SER A CA 1
ATOM 637 C C . SER A 1 80 ? 7.704 3.885 4.619 1.00 90.81 80 SER A C 1
ATOM 639 O O . SER A 1 80 ? 8.901 3.617 4.688 1.00 90.81 80 SER A O 1
ATOM 641 N N . LEU A 1 81 ? 7.127 4.262 3.480 1.00 88.88 81 LEU A N 1
ATOM 642 C CA . LEU A 1 81 ? 7.889 4.574 2.276 1.00 88.88 81 LEU A CA 1
ATOM 643 C C . LEU A 1 81 ? 8.284 6.046 2.318 1.00 88.88 81 LEU A C 1
ATOM 645 O O . LEU A 1 81 ? 7.442 6.933 2.158 1.00 88.88 81 LEU A O 1
ATOM 649 N N . ILE A 1 82 ? 9.580 6.285 2.479 1.00 79.81 82 ILE A N 1
ATOM 650 C CA . ILE A 1 82 ? 10.178 7.616 2.478 1.00 79.81 82 ILE A CA 1
ATOM 651 C C . ILE A 1 82 ? 11.065 7.705 1.241 1.00 79.81 82 ILE A C 1
ATOM 653 O O . ILE A 1 82 ? 11.812 6.782 0.915 1.00 79.81 82 ILE A O 1
ATOM 657 N N . THR A 1 83 ? 10.989 8.817 0.517 1.00 68.81 83 THR A N 1
ATOM 658 C CA . THR A 1 83 ? 11.839 9.016 -0.658 1.00 68.81 83 THR A CA 1
ATOM 659 C C . THR A 1 83 ? 12.732 10.229 -0.490 1.00 68.81 83 THR A C 1
ATOM 661 O O . THR A 1 83 ? 12.245 11.317 -0.219 1.00 68.81 83 THR A O 1
ATOM 664 N N . GLN A 1 84 ? 14.042 10.048 -0.651 1.00 62.03 84 GLN A N 1
ATOM 665 C CA . GLN A 1 84 ? 15.014 11.146 -0.574 1.00 62.03 84 GLN A CA 1
ATOM 666 C C . GLN A 1 84 ? 14.990 12.021 -1.833 1.00 62.03 84 GLN A C 1
ATOM 668 O O . GLN A 1 84 ? 15.221 13.222 -1.767 1.00 62.03 84 GLN A O 1
ATOM 673 N N . PHE A 1 85 ? 14.665 11.415 -2.975 1.00 57.56 85 PHE A N 1
ATOM 674 C CA . PHE A 1 85 ? 14.529 12.070 -4.272 1.00 57.56 85 PHE A CA 1
ATOM 675 C C . PHE A 1 85 ? 13.143 11.727 -4.816 1.00 57.56 85 PHE A C 1
ATOM 677 O O . PHE A 1 85 ? 12.735 10.570 -4.738 1.00 57.56 85 PHE A O 1
ATOM 684 N N . GLY A 1 86 ? 12.383 12.711 -5.301 1.00 59.28 86 GLY A N 1
ATOM 685 C CA . GLY A 1 86 ? 10.985 12.517 -5.707 1.00 59.28 86 GLY A CA 1
ATOM 686 C C . GLY A 1 86 ? 10.761 11.251 -6.553 1.00 59.28 86 GLY A C 1
ATOM 687 O O . GLY A 1 86 ? 11.507 10.982 -7.491 1.00 59.28 86 GLY A O 1
ATOM 688 N N . GLY A 1 87 ? 9.733 10.467 -6.207 1.00 72.56 87 GLY A N 1
ATOM 689 C CA . GLY A 1 87 ? 9.297 9.295 -6.977 1.00 72.56 87 GLY A CA 1
ATOM 690 C C . GLY A 1 87 ? 9.507 7.930 -6.307 1.00 72.56 87 GLY A C 1
ATOM 691 O O . GLY A 1 87 ? 10.106 7.799 -5.246 1.00 72.56 87 GLY A O 1
ATOM 692 N N . GLY A 1 88 ? 8.939 6.890 -6.927 1.00 80.56 88 GLY A N 1
ATOM 693 C CA . GLY A 1 88 ? 9.118 5.476 -6.563 1.00 80.56 88 GLY A CA 1
ATOM 694 C C . GLY A 1 88 ? 8.175 4.915 -5.487 1.00 80.56 88 GLY A C 1
ATOM 695 O O . GLY A 1 88 ? 7.973 3.701 -5.450 1.00 80.56 88 GLY A O 1
ATOM 696 N N . LYS A 1 89 ? 7.567 5.757 -4.637 1.00 88.81 89 LYS A N 1
ATOM 697 C CA . LYS A 1 89 ? 6.640 5.307 -3.577 1.00 88.81 89 LYS A CA 1
ATOM 698 C C . LYS A 1 89 ? 5.406 4.635 -4.176 1.00 88.81 89 LYS A C 1
ATOM 700 O O . LYS A 1 89 ? 5.229 3.431 -4.014 1.00 88.81 89 LYS A O 1
ATOM 705 N N . THR A 1 90 ? 4.645 5.372 -4.983 1.00 90.00 90 THR A N 1
ATOM 706 C CA . THR A 1 90 ? 3.468 4.858 -5.700 1.00 90.00 90 THR A CA 1
ATOM 707 C C . THR A 1 90 ? 3.808 3.671 -6.593 1.00 90.00 90 THR A C 1
ATOM 709 O O . THR A 1 90 ? 3.043 2.716 -6.695 1.00 90.00 90 THR A O 1
ATOM 712 N N . HIS A 1 91 ? 5.002 3.671 -7.190 1.00 90.12 91 HIS A N 1
ATOM 713 C CA . HIS A 1 91 ? 5.488 2.552 -7.996 1.00 90.12 91 HIS A CA 1
ATOM 714 C C . HIS A 1 91 ? 5.714 1.283 -7.158 1.00 90.12 91 HIS A C 1
ATOM 716 O O . HIS A 1 91 ? 5.308 0.199 -7.569 1.00 90.12 91 HIS A O 1
ATOM 722 N N . THR A 1 92 ? 6.297 1.414 -5.963 1.00 93.44 92 THR A N 1
ATOM 723 C CA . THR A 1 92 ? 6.475 0.310 -5.002 1.00 93.44 92 THR A CA 1
ATOM 724 C C . THR A 1 92 ? 5.127 -0.225 -4.523 1.00 93.44 92 THR A C 1
ATOM 726 O O . THR A 1 92 ? 4.910 -1.437 -4.531 1.00 93.44 92 THR A O 1
ATOM 729 N N . LEU A 1 93 ? 4.192 0.667 -4.174 1.00 96.06 93 LEU A N 1
ATOM 730 C CA . LEU A 1 93 ? 2.824 0.294 -3.800 1.00 96.06 93 LEU A CA 1
ATOM 731 C C . LEU A 1 93 ? 2.123 -0.462 -4.942 1.00 96.06 93 LEU A C 1
ATOM 733 O O . LEU A 1 93 ? 1.538 -1.519 -4.723 1.00 96.06 93 LEU A O 1
ATOM 737 N N . THR A 1 94 ? 2.257 0.023 -6.178 1.00 96.56 94 THR A N 1
ATOM 738 C CA . THR A 1 94 ? 1.680 -0.607 -7.376 1.00 96.56 94 THR A CA 1
ATOM 739 C C . THR A 1 94 ? 2.282 -1.986 -7.649 1.00 96.56 94 THR A C 1
ATOM 741 O O . THR A 1 94 ? 1.556 -2.930 -7.956 1.00 96.56 94 THR A O 1
ATOM 744 N N . ALA A 1 95 ? 3.600 -2.143 -7.489 1.00 96.81 95 ALA A N 1
ATOM 745 C CA . ALA A 1 95 ? 4.258 -3.439 -7.624 1.00 96.81 95 ALA A CA 1
ATOM 746 C C . ALA A 1 95 ? 3.714 -4.452 -6.604 1.00 96.81 95 ALA A C 1
ATOM 748 O O . ALA A 1 95 ? 3.380 -5.576 -6.970 1.00 96.81 95 ALA A O 1
ATOM 749 N N . LEU A 1 96 ? 3.568 -4.047 -5.340 1.00 98.00 96 LEU A N 1
ATOM 750 C CA . LEU A 1 96 ? 3.005 -4.891 -4.284 1.00 98.00 96 LEU A CA 1
ATOM 751 C C . LEU A 1 96 ? 1.546 -5.265 -4.539 1.00 98.00 96 LEU A C 1
ATOM 753 O O . LEU A 1 96 ? 1.185 -6.429 -4.356 1.00 98.00 96 LEU A O 1
ATOM 757 N N . TYR A 1 97 ? 0.736 -4.310 -5.000 1.00 98.31 97 TYR A N 1
ATOM 758 C CA . TYR A 1 97 ? -0.639 -4.562 -5.420 1.00 98.31 97 TYR A CA 1
ATOM 759 C C . TYR A 1 97 ? -0.692 -5.649 -6.502 1.00 98.31 97 TYR A C 1
ATOM 761 O O . TYR A 1 97 ? -1.384 -6.653 -6.331 1.00 98.31 97 TYR A O 1
ATOM 769 N N . HIS A 1 98 ? 0.106 -5.511 -7.565 1.00 98.38 98 HIS A N 1
ATOM 770 C CA . HIS A 1 98 ? 0.146 -6.487 -8.656 1.00 98.38 98 HIS A CA 1
ATOM 771 C C . HIS A 1 98 ? 0.640 -7.864 -8.218 1.00 98.38 98 HIS A C 1
ATOM 773 O O . HIS A 1 98 ? 0.045 -8.867 -8.615 1.00 98.38 98 HIS A O 1
ATOM 779 N N . LEU A 1 99 ? 1.689 -7.929 -7.391 1.00 98.38 99 LEU A N 1
ATOM 780 C CA . LEU A 1 99 ? 2.209 -9.191 -6.849 1.00 98.38 99 LEU A CA 1
ATOM 781 C C . LEU A 1 99 ? 1.137 -9.909 -6.021 1.00 98.38 99 LEU A C 1
ATOM 783 O O . LEU A 1 99 ? 0.835 -11.070 -6.285 1.00 98.38 99 LEU A O 1
ATOM 787 N N . CYS A 1 100 ? 0.506 -9.209 -5.077 1.00 98.00 100 CYS A N 1
ATOM 788 C CA . CYS A 1 100 ? -0.482 -9.804 -4.176 1.00 98.00 100 CYS A CA 1
ATOM 789 C C . CYS A 1 100 ? -1.792 -10.179 -4.879 1.00 98.00 100 CYS A C 1
ATOM 791 O O . CYS A 1 100 ? -2.422 -11.175 -4.517 1.00 98.00 100 CYS A O 1
ATOM 793 N N . ASN A 1 101 ? -2.208 -9.405 -5.886 1.00 97.06 101 ASN A N 1
ATOM 794 C CA . ASN A 1 101 ? -3.407 -9.705 -6.665 1.00 97.06 101 ASN A CA 1
ATOM 795 C C . ASN A 1 101 ? -3.183 -10.871 -7.643 1.00 97.06 101 ASN A C 1
ATOM 797 O O . ASN A 1 101 ? -4.107 -11.630 -7.921 1.00 97.06 101 ASN A O 1
ATOM 801 N N . SER A 1 102 ? -1.952 -11.044 -8.133 1.00 97.50 102 SER A N 1
ATOM 802 C CA . SER A 1 102 ? -1.591 -12.140 -9.045 1.00 97.50 102 SER A CA 1
ATOM 803 C C . SER A 1 102 ? -1.209 -13.434 -8.313 1.00 97.50 102 SER A C 1
ATOM 805 O O . SER A 1 102 ? -1.309 -14.517 -8.895 1.00 97.50 102 SER A O 1
ATOM 807 N N . GLY A 1 103 ? -0.775 -13.342 -7.049 1.00 96.75 103 GLY A N 1
ATOM 808 C CA . GLY A 1 103 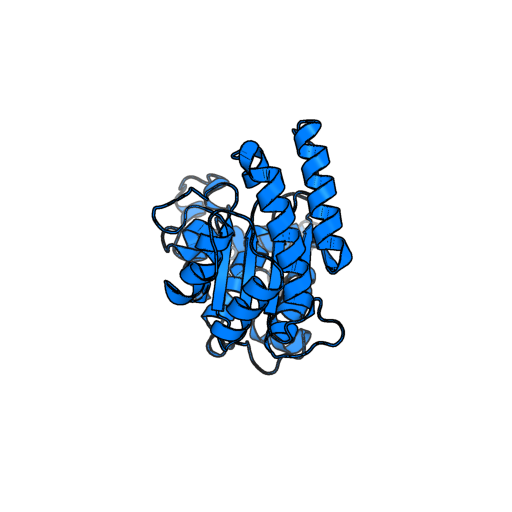? -0.373 -14.485 -6.225 1.00 96.75 103 GLY A CA 1
ATOM 809 C C . GLY A 1 103 ? 0.668 -15.362 -6.926 1.00 96.75 103 GLY A C 1
ATOM 810 O O . GLY A 1 103 ? 1.573 -14.857 -7.588 1.00 96.75 103 GLY A O 1
ATOM 811 N N . ALA A 1 104 ? 0.493 -16.682 -6.855 1.00 95.62 104 ALA A N 1
ATOM 812 C CA . ALA A 1 104 ? 1.362 -17.684 -7.479 1.00 95.62 104 ALA A CA 1
ATOM 813 C C . ALA A 1 104 ? 1.693 -17.421 -8.962 1.00 95.62 104 ALA A C 1
ATOM 815 O O . ALA A 1 104 ? 2.798 -17.722 -9.418 1.00 95.62 104 ALA A O 1
ATOM 816 N N . GLY A 1 105 ? 0.749 -16.845 -9.718 1.00 95.25 105 GLY A N 1
ATOM 817 C CA . GLY A 1 105 ? 0.924 -16.523 -11.138 1.00 95.25 105 GLY A CA 1
ATOM 818 C C . GLY A 1 105 ? 1.926 -15.396 -11.396 1.00 95.25 105 GLY A C 1
ATOM 819 O O . GLY A 1 105 ? 2.423 -15.258 -12.509 1.00 95.25 105 GLY A O 1
ATOM 820 N N . ALA A 1 106 ? 2.283 -14.616 -10.371 1.00 96.44 106 ALA A N 1
ATOM 821 C CA . ALA A 1 106 ? 3.243 -13.528 -10.501 1.00 96.44 106 ALA A CA 1
ATOM 822 C C . ALA A 1 106 ? 4.662 -13.996 -10.848 1.00 96.44 106 ALA A C 1
ATOM 824 O O . ALA A 1 106 ? 5.441 -13.211 -11.387 1.00 96.44 106 ALA A O 1
ATOM 825 N N . LYS A 1 107 ? 5.004 -15.261 -10.561 1.00 95.38 107 LYS A N 1
ATOM 826 C CA . LYS A 1 107 ? 6.342 -15.830 -10.799 1.00 95.38 107 LYS A CA 1
ATOM 827 C C . LYS A 1 107 ? 6.801 -15.716 -12.259 1.00 95.38 107 LYS A C 1
ATOM 829 O O . LYS A 1 107 ? 8.001 -15.640 -12.509 1.00 95.38 107 LYS A O 1
ATOM 834 N N . ASP A 1 108 ? 5.852 -15.689 -13.196 1.00 94.56 108 ASP A N 1
ATOM 835 C CA . ASP A 1 108 ? 6.115 -15.655 -14.637 1.00 94.56 108 ASP A CA 1
ATOM 836 C C . ASP A 1 108 ? 6.336 -14.221 -15.155 1.00 94.56 108 ASP A C 1
ATOM 838 O O . ASP A 1 108 ? 6.718 -14.015 -16.310 1.00 94.56 108 ASP A O 1
ATOM 842 N N . PHE A 1 109 ? 6.128 -13.201 -14.316 1.00 96.88 109 PHE A N 1
ATOM 843 C CA . PHE A 1 109 ? 6.409 -11.820 -14.686 1.00 96.88 109 PHE A CA 1
ATOM 844 C C . PHE A 1 109 ? 7.909 -11.517 -14.632 1.00 96.88 109 PHE A C 1
ATOM 846 O O . PHE A 1 109 ? 8.641 -11.951 -13.739 1.00 96.88 109 PHE A O 1
ATOM 853 N N . SER A 1 110 ? 8.366 -10.710 -15.592 1.00 95.00 110 SER A N 1
ATOM 854 C CA . SER A 1 110 ? 9.770 -10.313 -15.742 1.00 95.00 110 SER A CA 1
ATOM 855 C C . SER A 1 110 ? 10.374 -9.813 -14.424 1.00 95.00 110 SER A C 1
ATOM 857 O O . SER A 1 110 ? 9.915 -8.816 -13.876 1.00 95.00 110 SER A O 1
ATOM 859 N N . GLY A 1 111 ? 11.441 -10.466 -13.954 1.00 94.31 111 GLY A N 1
ATOM 860 C CA . GLY A 1 111 ? 12.196 -10.094 -12.750 1.00 94.31 111 GLY A CA 1
ATOM 861 C C . GLY A 1 111 ? 11.624 -10.604 -11.421 1.00 94.31 111 GLY A C 1
ATOM 862 O O . GLY A 1 111 ? 12.328 -10.557 -10.414 1.00 94.31 111 GLY A O 1
ATOM 863 N N . VAL A 1 112 ? 10.398 -11.143 -11.395 1.00 97.00 112 VAL A N 1
ATOM 864 C CA . VAL A 1 112 ? 9.781 -11.635 -10.150 1.00 97.00 112 VAL A CA 1
ATOM 865 C C . VAL A 1 112 ? 10.486 -12.887 -9.632 1.00 97.00 112 VAL A C 1
ATOM 867 O O . VAL A 1 112 ? 10.774 -12.957 -8.442 1.00 97.00 112 VAL A O 1
ATOM 870 N N . ALA A 1 113 ? 10.844 -13.835 -10.502 1.00 96.19 113 ALA A N 1
ATOM 871 C CA . ALA A 1 113 ? 11.575 -15.041 -10.098 1.00 96.19 113 ALA A CA 1
ATOM 872 C C . ALA A 1 113 ? 12.935 -14.726 -9.438 1.00 96.19 113 ALA A C 1
ATOM 874 O O . ALA A 1 113 ? 13.293 -15.329 -8.424 1.00 96.19 113 ALA A O 1
ATOM 875 N N . ASP A 1 114 ? 13.670 -13.742 -9.965 1.00 96.00 114 ASP A N 1
ATOM 876 C CA . ASP A 1 114 ? 14.943 -13.298 -9.386 1.00 96.00 114 ASP A CA 1
ATOM 877 C C . ASP A 1 114 ? 14.736 -12.602 -8.033 1.00 96.00 114 ASP A C 1
ATOM 879 O O . ASP A 1 114 ? 15.477 -12.866 -7.085 1.00 96.00 114 ASP A O 1
ATOM 883 N N . MET A 1 115 ? 13.694 -11.769 -7.912 1.00 96.50 115 MET A N 1
ATOM 884 C CA . MET A 1 115 ? 13.296 -11.152 -6.641 1.00 96.50 115 MET A CA 1
ATOM 885 C C . MET A 1 115 ? 12.929 -12.215 -5.597 1.00 96.50 115 MET A C 1
ATOM 887 O O . MET A 1 115 ? 13.415 -12.152 -4.468 1.00 96.50 115 MET A O 1
ATOM 891 N N . MET A 1 116 ? 12.145 -13.232 -5.969 1.00 96.94 116 MET A N 1
ATOM 892 C CA . MET A 1 116 ? 11.790 -14.344 -5.078 1.00 96.94 116 MET A CA 1
ATOM 893 C C . MET A 1 116 ? 13.036 -15.079 -4.587 1.00 96.94 116 MET A C 1
ATOM 895 O O . MET A 1 116 ? 13.200 -15.298 -3.388 1.00 96.94 116 MET A O 1
ATOM 899 N N . LYS A 1 117 ? 13.967 -15.388 -5.497 1.00 96.50 117 LYS A N 1
ATOM 900 C CA . LYS A 1 117 ? 15.240 -16.024 -5.147 1.00 96.50 117 LYS A CA 1
ATOM 901 C C . LYS A 1 117 ? 16.070 -15.163 -4.191 1.00 96.50 117 LYS A C 1
ATOM 903 O O . LYS A 1 117 ? 16.632 -15.695 -3.238 1.00 96.50 117 LYS A O 1
ATOM 908 N N . ALA A 1 118 ? 16.147 -13.854 -4.431 1.00 95.44 118 ALA A N 1
ATOM 909 C CA . ALA A 1 118 ? 16.899 -12.920 -3.592 1.00 95.44 118 ALA A CA 1
ATOM 910 C C . ALA A 1 118 ? 16.285 -12.738 -2.193 1.00 95.44 118 ALA A C 1
ATOM 912 O O . ALA A 1 118 ? 17.007 -12.491 -1.230 1.00 95.44 118 ALA A O 1
ATOM 913 N N . THR A 1 119 ? 14.964 -12.867 -2.079 1.00 93.56 119 THR A N 1
ATOM 914 C CA . THR A 1 119 ? 14.211 -12.679 -0.828 1.00 93.56 119 THR A CA 1
ATOM 915 C C . THR A 1 119 ? 13.939 -13.983 -0.079 1.00 93.56 119 THR A C 1
ATOM 917 O O . THR A 1 119 ? 13.490 -13.941 1.064 1.00 93.56 119 THR A O 1
ATOM 920 N N . GLY A 1 120 ? 14.236 -15.136 -0.688 1.00 93.75 120 GLY A N 1
ATOM 921 C CA . GLY A 1 120 ? 14.005 -16.459 -0.105 1.00 93.75 120 GLY A CA 1
ATOM 922 C C . GLY A 1 120 ? 12.543 -16.918 -0.141 1.00 93.75 120 GLY A C 1
ATOM 923 O O . GLY A 1 120 ? 12.210 -17.918 0.491 1.00 93.75 120 GLY A O 1
ATOM 924 N N . LEU A 1 121 ? 11.678 -16.216 -0.880 1.00 94.12 121 LEU A N 1
ATOM 925 C CA . LEU A 1 121 ? 10.268 -16.570 -1.030 1.00 94.12 121 LEU A CA 1
ATOM 926 C C . LEU A 1 121 ? 10.111 -17.832 -1.878 1.00 94.12 121 LEU A C 1
ATOM 928 O O . LEU A 1 121 ? 10.649 -17.932 -2.982 1.00 94.12 121 LEU A O 1
ATOM 932 N N . LYS A 1 122 ? 9.316 -18.781 -1.381 1.00 93.38 122 LYS A N 1
ATOM 933 C CA . LYS A 1 122 ? 8.948 -19.989 -2.136 1.00 93.38 122 LYS A CA 1
ATOM 934 C C . LYS A 1 122 ? 7.837 -19.712 -3.142 1.00 93.38 122 LYS A C 1
ATOM 936 O O . LYS A 1 122 ? 7.839 -20.266 -4.237 1.00 93.38 122 LYS A O 1
ATOM 941 N N . GLU A 1 123 ? 6.909 -18.846 -2.763 1.00 95.06 123 GLU A N 1
ATOM 942 C CA . GLU A 1 123 ? 5.740 -18.473 -3.546 1.00 95.06 123 GLU A CA 1
ATOM 943 C C . GLU A 1 123 ? 5.376 -17.013 -3.254 1.00 95.06 123 GLU A C 1
ATOM 945 O O . GLU A 1 123 ? 5.776 -16.454 -2.232 1.00 95.06 123 GLU A O 1
ATOM 950 N N . ILE A 1 124 ? 4.646 -16.378 -4.171 1.00 97.31 124 ILE A N 1
ATOM 951 C CA . ILE A 1 124 ? 4.082 -15.047 -3.947 1.00 97.31 124 ILE A CA 1
ATOM 952 C C . ILE A 1 124 ? 2.705 -15.221 -3.288 1.00 97.31 124 ILE A C 1
ATOM 954 O O . ILE A 1 124 ? 1.800 -15.765 -3.930 1.00 97.31 124 ILE A O 1
ATOM 958 N N . PRO A 1 125 ? 2.506 -14.771 -2.034 1.00 96.31 125 PRO A N 1
ATOM 959 C CA . PRO A 1 125 ? 1.225 -14.918 -1.358 1.00 96.31 125 PRO A CA 1
ATOM 960 C C . PRO A 1 125 ? 0.140 -14.086 -2.046 1.00 96.31 125 PRO A C 1
ATOM 962 O O . PRO A 1 125 ? 0.346 -12.921 -2.389 1.00 96.31 125 PRO A O 1
ATOM 965 N N . SER A 1 126 ? -1.050 -14.671 -2.196 1.00 97.25 126 SER A N 1
ATOM 966 C CA . SER A 1 126 ? -2.243 -13.898 -2.540 1.00 97.25 126 SER A CA 1
ATOM 967 C C . SER A 1 126 ? -2.789 -13.208 -1.290 1.00 97.25 126 SER A C 1
ATOM 969 O O . SER A 1 126 ? -2.965 -13.849 -0.250 1.00 97.25 126 SER A O 1
ATOM 971 N N . ALA A 1 127 ? -3.074 -11.910 -1.389 1.00 98.12 127 ALA A N 1
ATOM 972 C CA . ALA A 1 127 ? -3.588 -11.116 -0.276 1.00 98.12 127 ALA A CA 1
ATOM 973 C C . ALA A 1 127 ? -4.824 -10.308 -0.678 1.00 98.12 127 ALA A C 1
ATOM 975 O O . ALA A 1 127 ? -4.973 -9.877 -1.821 1.00 98.12 127 ALA A O 1
ATOM 976 N N . LYS A 1 128 ? -5.714 -10.066 0.288 1.00 98.38 128 LYS A N 1
ATOM 977 C CA . LYS A 1 128 ? -6.762 -9.058 0.153 1.00 98.38 128 LYS A CA 1
ATOM 978 C C . LYS A 1 128 ? -6.121 -7.681 0.285 1.00 98.38 128 LYS A C 1
ATOM 980 O O . LYS A 1 128 ? -5.641 -7.335 1.361 1.00 98.38 128 LYS A O 1
ATOM 985 N N . ALA A 1 129 ? -6.120 -6.917 -0.800 1.00 98.06 129 ALA A N 1
ATOM 986 C CA . ALA A 1 129 ? -5.642 -5.545 -0.786 1.00 98.06 129 ALA A CA 1
ATOM 987 C C . ALA A 1 129 ? -6.778 -4.566 -0.446 1.00 98.06 129 ALA A C 1
ATOM 989 O O . ALA A 1 129 ? -7.887 -4.712 -0.966 1.00 98.06 129 ALA A O 1
ATOM 990 N N . ALA A 1 130 ? -6.480 -3.569 0.383 1.00 98.31 130 ALA A N 1
ATOM 991 C CA . ALA A 1 130 ? -7.234 -2.324 0.489 1.00 98.31 130 ALA A CA 1
ATOM 992 C C . ALA A 1 130 ? -6.303 -1.143 0.231 1.00 98.31 130 ALA A C 1
ATOM 994 O O . ALA A 1 130 ? -5.150 -1.139 0.664 1.00 98.31 130 ALA A O 1
ATOM 995 N N . ILE A 1 131 ? -6.807 -0.165 -0.505 1.00 97.94 131 ILE A N 1
ATOM 996 C CA . ILE A 1 131 ? -6.047 0.935 -1.075 1.00 97.94 131 ILE A CA 1
ATOM 997 C C . ILE A 1 131 ? -6.703 2.241 -0.656 1.00 97.94 131 ILE A C 1
ATOM 999 O O . ILE A 1 131 ? -7.903 2.433 -0.835 1.00 97.94 131 ILE A O 1
ATOM 1003 N N . PHE A 1 132 ? -5.898 3.155 -0.141 1.00 97.75 132 PHE A N 1
ATOM 1004 C CA . PHE A 1 132 ? -6.308 4.507 0.181 1.00 97.75 132 PHE A CA 1
ATOM 1005 C C . PHE A 1 132 ? -5.335 5.479 -0.476 1.00 97.75 132 PHE A C 1
ATOM 1007 O O . PHE A 1 132 ? -4.135 5.395 -0.233 1.00 97.75 132 PHE A O 1
ATOM 1014 N N . VAL A 1 133 ? -5.833 6.394 -1.306 1.00 96.25 133 VAL A N 1
ATOM 1015 C CA . VAL A 1 133 ? -5.008 7.413 -1.969 1.00 96.25 133 VAL A CA 1
ATOM 1016 C C . VAL A 1 133 ? -5.515 8.783 -1.550 1.00 96.25 133 VAL A C 1
ATOM 1018 O O . VAL A 1 133 ? -6.576 9.221 -1.985 1.00 96.25 133 VAL A O 1
ATOM 1021 N N . GLY A 1 134 ? -4.764 9.472 -0.692 1.00 93.81 134 GLY A N 1
ATOM 1022 C CA . GLY A 1 134 ? -5.246 10.681 -0.023 1.00 93.81 134 GLY A CA 1
ATOM 1023 C C . GLY A 1 134 ? -5.581 11.841 -0.963 1.00 93.81 134 GLY A C 1
ATOM 1024 O O . GLY A 1 134 ? -6.422 12.668 -0.630 1.00 93.81 134 GLY A O 1
ATOM 1025 N N . ASN A 1 135 ? -4.971 11.892 -2.151 1.00 89.06 135 ASN A N 1
ATOM 1026 C CA . ASN A 1 135 ? -5.242 12.942 -3.133 1.00 89.06 135 ASN A CA 1
ATOM 1027 C C . ASN A 1 135 ? -6.517 12.717 -3.964 1.00 89.06 135 ASN A C 1
ATOM 1029 O O . ASN A 1 135 ? -7.008 13.664 -4.570 1.00 89.06 135 ASN A O 1
ATOM 1033 N N . SER A 1 136 ? -7.028 11.489 -4.043 1.00 91.88 136 SER A N 1
ATOM 1034 C CA . SER A 1 136 ? -8.171 11.128 -4.897 1.00 91.88 136 SER A CA 1
ATOM 1035 C C . SER A 1 136 ? -9.338 10.518 -4.128 1.00 91.88 136 SER A C 1
ATOM 1037 O O . SER A 1 136 ? -10.382 10.247 -4.717 1.00 91.88 136 SER A O 1
ATOM 1039 N N . TRP A 1 137 ? -9.174 10.291 -2.825 1.00 95.38 137 TRP A N 1
ATOM 1040 C CA . TRP A 1 137 ? -10.241 9.786 -1.982 1.00 95.38 137 TRP A CA 1
ATOM 1041 C C . TRP A 1 137 ? -11.303 10.861 -1.748 1.00 95.38 137 TRP A C 1
ATOM 1043 O O . TRP A 1 137 ? -10.985 11.982 -1.353 1.00 95.38 137 TRP A O 1
ATOM 1053 N N . ASP A 1 138 ? -12.562 10.474 -1.936 1.00 93.00 138 ASP A N 1
ATOM 1054 C CA . ASP A 1 138 ? -13.739 11.265 -1.599 1.00 93.00 138 ASP A CA 1
ATOM 1055 C C . ASP A 1 138 ? -14.757 10.376 -0.876 1.00 93.00 138 ASP A C 1
ATOM 1057 O O . ASP A 1 138 ? -14.900 9.183 -1.168 1.00 93.00 138 ASP A O 1
ATOM 1061 N N . ALA A 1 139 ? -15.494 10.973 0.060 1.00 93.88 139 ALA A N 1
ATOM 1062 C CA . ALA A 1 139 ? -16.561 10.289 0.773 1.00 93.88 139 ALA A CA 1
ATOM 1063 C C . ALA A 1 139 ? -17.666 9.844 -0.199 1.00 93.88 139 ALA A C 1
ATOM 1065 O O . ALA A 1 139 ? -18.129 10.614 -1.042 1.00 93.88 139 ALA A O 1
ATOM 1066 N N . ALA A 1 140 ? -18.146 8.613 -0.034 1.00 93.69 140 ALA A N 1
ATOM 1067 C CA . ALA A 1 140 ? -19.264 8.075 -0.802 1.00 93.69 140 ALA A CA 1
ATOM 1068 C C . ALA A 1 140 ? -20.343 7.504 0.133 1.00 93.69 140 ALA A C 1
ATOM 1070 O O . ALA A 1 140 ? -20.028 7.138 1.266 1.00 93.69 140 ALA A O 1
ATOM 1071 N N . PRO A 1 141 ? -21.611 7.383 -0.308 1.00 92.44 141 PRO A N 1
ATOM 1072 C CA . PRO A 1 141 ? -22.652 6.740 0.491 1.00 92.44 141 PRO A CA 1
ATOM 1073 C C . PRO A 1 141 ? -22.243 5.330 0.943 1.00 92.44 141 PRO A C 1
ATOM 1075 O O . PRO A 1 141 ? -21.826 4.505 0.127 1.00 92.44 141 PRO A O 1
ATOM 1078 N N . GLY A 1 142 ? -22.333 5.067 2.249 1.00 88.44 142 GLY A N 1
ATOM 1079 C CA . GLY A 1 142 ? -21.872 3.830 2.884 1.00 88.44 142 GLY A CA 1
ATOM 1080 C C . GLY A 1 142 ? -20.353 3.728 3.073 1.00 88.44 142 GLY A C 1
ATOM 1081 O O . GLY A 1 142 ? -19.886 2.795 3.714 1.00 88.44 142 GLY A O 1
ATOM 1082 N N . ARG A 1 143 ? -19.566 4.660 2.535 1.00 93.56 143 ARG A N 1
ATOM 1083 C CA . ARG A 1 143 ? -18.101 4.737 2.648 1.00 93.56 143 ARG A CA 1
ATOM 1084 C C . ARG A 1 143 ? -17.700 6.177 2.964 1.00 93.56 143 ARG A C 1
ATOM 1086 O O . ARG A 1 143 ? -16.866 6.779 2.296 1.00 93.56 143 ARG A O 1
ATOM 1093 N N . GLU A 1 144 ? -18.358 6.760 3.964 1.00 95.06 144 GLU A N 1
ATOM 1094 C CA . GLU A 1 144 ? -18.250 8.189 4.277 1.00 95.06 144 GLU A CA 1
ATOM 1095 C C . GLU A 1 144 ? -16.923 8.568 4.945 1.00 95.06 144 GLU A C 1
ATOM 1097 O O . GLU A 1 144 ? -16.626 9.749 5.096 1.00 95.06 144 GLU A O 1
ATOM 1102 N N . THR A 1 145 ? -16.144 7.580 5.383 1.00 97.12 145 THR A N 1
ATOM 1103 C CA . THR A 1 145 ? -14.874 7.778 6.085 1.00 97.12 145 THR A CA 1
ATOM 1104 C C . THR A 1 145 ? -13.803 6.834 5.532 1.00 97.12 145 THR A C 1
ATOM 1106 O O . THR A 1 145 ? -14.148 5.743 5.058 1.00 97.12 145 THR A O 1
ATOM 1109 N N . PRO A 1 146 ? -12.505 7.184 5.633 1.00 97.44 146 PRO A N 1
ATOM 1110 C CA . PRO A 1 146 ? -11.417 6.343 5.131 1.00 97.44 146 PRO A CA 1
ATOM 1111 C C . PRO A 1 146 ? -11.439 4.915 5.676 1.00 97.44 146 PRO A C 1
ATOM 1113 O O . PRO A 1 146 ? -11.198 3.954 4.951 1.00 97.44 146 PRO A O 1
ATOM 1116 N N . TRP A 1 147 ? -11.759 4.748 6.961 1.00 98.12 147 TRP A N 1
ATOM 1117 C CA . TRP A 1 147 ? -11.803 3.426 7.579 1.00 98.12 147 TRP A CA 1
ATOM 1118 C C . TRP A 1 147 ? -13.020 2.614 7.141 1.00 98.12 147 TRP A C 1
ATOM 1120 O O . TRP A 1 147 ? -12.892 1.403 6.987 1.00 98.12 147 TRP A O 1
ATOM 1130 N N . MET A 1 148 ? -14.178 3.244 6.910 1.00 98.19 148 MET A N 1
ATOM 1131 C CA . MET A 1 148 ? -15.344 2.553 6.345 1.00 98.19 148 MET A CA 1
ATOM 1132 C C . MET A 1 148 ? -15.071 2.100 4.910 1.00 98.19 148 MET A C 1
ATOM 1134 O O . MET A 1 148 ? -15.412 0.974 4.559 1.00 98.19 148 MET A O 1
ATOM 1138 N N . ASP A 1 149 ? -14.412 2.938 4.108 1.00 98.00 149 ASP A N 1
ATOM 1139 C CA . ASP A 1 149 ? -13.992 2.577 2.754 1.00 98.00 149 ASP A CA 1
ATOM 1140 C C . ASP A 1 149 ? -12.995 1.405 2.759 1.00 98.00 149 ASP A C 1
ATOM 1142 O O . ASP A 1 149 ? -13.206 0.410 2.072 1.00 98.00 149 ASP A O 1
ATOM 1146 N N . ILE A 1 150 ? -11.967 1.443 3.614 1.00 98.44 150 ILE A N 1
ATOM 1147 C CA . ILE A 1 150 ? -11.025 0.321 3.776 1.00 98.44 150 ILE A CA 1
ATOM 1148 C C . ILE A 1 150 ? -11.749 -0.957 4.219 1.00 98.44 150 ILE A C 1
ATOM 1150 O O . ILE A 1 150 ? -11.475 -2.037 3.692 1.00 98.44 150 ILE A O 1
ATOM 1154 N N . ALA A 1 151 ? -12.681 -0.860 5.169 1.00 98.38 151 ALA A N 1
ATOM 1155 C CA . ALA A 1 151 ? -13.447 -2.013 5.630 1.00 98.38 151 ALA A CA 1
ATOM 1156 C C . ALA A 1 151 ? -14.302 -2.624 4.519 1.00 98.38 151 ALA A C 1
ATOM 1158 O O . ALA A 1 151 ? -14.381 -3.850 4.413 1.00 98.38 151 ALA A O 1
ATOM 1159 N N . ASP A 1 152 ? -14.877 -1.779 3.665 1.00 98.19 152 ASP A N 1
ATOM 1160 C CA . ASP A 1 152 ? -15.604 -2.223 2.488 1.00 98.19 152 ASP A CA 1
ATOM 1161 C C . ASP A 1 152 ? -14.710 -2.943 1.487 1.00 98.19 152 ASP A C 1
ATOM 1163 O O . ASP A 1 152 ? -15.011 -4.049 1.039 1.00 98.19 152 ASP A O 1
ATOM 1167 N N . GLN A 1 153 ? -13.565 -2.345 1.169 1.00 97.94 153 GLN A N 1
ATOM 1168 C CA . GLN A 1 153 ? -12.619 -2.949 0.247 1.00 97.94 153 GLN A CA 1
ATOM 1169 C C . GLN A 1 153 ? -12.176 -4.326 0.747 1.00 97.94 153 GLN A C 1
ATOM 1171 O O . GLN A 1 153 ? -12.076 -5.253 -0.060 1.00 97.94 153 GLN A O 1
ATOM 1176 N N . LEU A 1 154 ? -11.963 -4.486 2.060 1.00 98.25 154 LEU A N 1
ATOM 1177 C CA . LEU A 1 154 ? -11.514 -5.730 2.687 1.00 98.25 154 LEU A CA 1
ATOM 1178 C C . LEU A 1 154 ? -12.606 -6.804 2.801 1.00 98.25 154 LEU A C 1
ATOM 1180 O O . LEU A 1 154 ? -12.336 -7.959 2.463 1.00 98.25 154 LEU A O 1
ATOM 1184 N N . ALA A 1 155 ? -13.808 -6.454 3.260 1.00 97.94 155 ALA A N 1
ATOM 1185 C CA . ALA A 1 155 ? -14.847 -7.426 3.623 1.00 97.94 155 ALA A CA 1
ATOM 1186 C C . ALA A 1 155 ? -16.276 -7.017 3.210 1.00 97.94 155 ALA A C 1
ATOM 1188 O O . ALA A 1 155 ? -17.255 -7.593 3.690 1.00 97.94 155 ALA A O 1
ATOM 1189 N N . GLY A 1 156 ? -16.417 -6.043 2.312 1.00 97.12 156 GLY A N 1
ATOM 1190 C CA . GLY A 1 156 ? -17.701 -5.558 1.821 1.00 97.12 156 GLY A CA 1
ATOM 1191 C C . GLY A 1 156 ? -18.582 -5.001 2.939 1.00 97.12 156 GLY A C 1
ATOM 1192 O O . GLY A 1 156 ? -18.108 -4.464 3.943 1.00 97.12 156 GLY A O 1
ATOM 1193 N N . GLU A 1 157 ? -19.890 -5.216 2.808 1.00 96.19 157 GLU A N 1
ATOM 1194 C CA . GLU A 1 157 ? -20.888 -4.763 3.779 1.00 96.19 157 GLU A CA 1
ATOM 1195 C C . GLU A 1 157 ? -20.630 -5.261 5.206 1.00 96.19 157 GLU A C 1
ATOM 1197 O O . GLU A 1 157 ? -20.785 -4.493 6.155 1.00 96.19 157 GLU A O 1
ATOM 1202 N N . GLN A 1 158 ? -20.178 -6.510 5.362 1.00 96.94 158 GLN A N 1
ATOM 1203 C CA . GLN A 1 158 ? -19.864 -7.078 6.676 1.00 96.94 158 GLN A CA 1
ATOM 1204 C C . GLN A 1 158 ? -18.708 -6.334 7.349 1.00 96.94 158 GLN A C 1
ATOM 1206 O O . GLN A 1 158 ? -18.741 -6.118 8.557 1.00 96.94 158 GLN A O 1
ATOM 1211 N N . GLY A 1 159 ? -17.709 -5.912 6.568 1.00 96.81 159 GLY A N 1
ATOM 1212 C CA . GLY A 1 159 ? -16.618 -5.077 7.057 1.00 96.81 159 GLY A CA 1
ATOM 1213 C C . GLY A 1 159 ? -17.105 -3.693 7.462 1.00 96.81 159 GLY A C 1
ATOM 1214 O O . GLY A 1 159 ? -16.834 -3.249 8.577 1.00 96.81 159 GLY A O 1
ATOM 1215 N N . ARG A 1 160 ? -17.869 -3.027 6.588 1.00 94.94 160 ARG A N 1
ATOM 1216 C CA . ARG A 1 160 ? -18.427 -1.692 6.865 1.00 94.94 160 ARG A CA 1
ATOM 1217 C C . ARG A 1 160 ? -19.259 -1.664 8.142 1.00 94.94 160 ARG A C 1
ATOM 1219 O O . ARG A 1 160 ? -19.136 -0.725 8.917 1.00 94.94 160 ARG A O 1
ATOM 1226 N N . ALA A 1 161 ? -20.058 -2.705 8.382 1.00 95.81 161 ALA A N 1
ATOM 1227 C CA . ALA A 1 161 ? -20.919 -2.817 9.557 1.00 95.81 161 ALA A CA 1
ATOM 1228 C C . ALA A 1 161 ? -20.152 -2.847 10.894 1.00 95.81 161 ALA A C 1
ATOM 1230 O O . ALA A 1 161 ? -20.744 -2.582 11.939 1.00 95.81 161 ALA A O 1
ATOM 1231 N N . LEU A 1 162 ? -18.845 -3.143 10.887 1.00 96.44 162 LEU A N 1
ATOM 1232 C CA . LEU A 1 162 ? -18.009 -3.089 12.091 1.00 96.44 162 LEU A CA 1
ATOM 1233 C C . LEU A 1 162 ? -17.677 -1.656 12.517 1.00 96.44 162 LEU A C 1
ATOM 1235 O O . LEU A 1 162 ? -17.309 -1.438 13.675 1.00 96.44 162 LEU A O 1
ATOM 1239 N N . PHE A 1 163 ? -17.758 -0.692 11.598 1.00 97.12 163 PHE A N 1
ATOM 1240 C CA . PHE A 1 163 ? -17.304 0.676 11.809 1.00 97.12 163 PHE A CA 1
ATOM 1241 C C . PHE A 1 163 ? -18.453 1.684 11.738 1.00 97.12 163 PHE A C 1
ATOM 1243 O O . PHE A 1 163 ? -19.467 1.481 11.078 1.00 97.12 163 PHE A O 1
ATOM 1250 N N . GLY A 1 164 ? -18.275 2.802 12.440 1.00 94.81 164 GLY A N 1
ATOM 1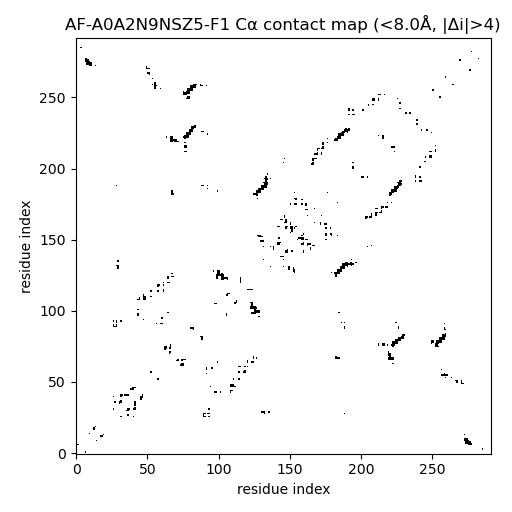251 C CA . GLY A 1 164 ? -19.176 3.950 12.384 1.00 94.81 164 GLY A CA 1
ATOM 1252 C C . GLY A 1 164 ? -18.474 5.189 11.838 1.00 94.81 164 GLY A C 1
ATOM 1253 O O . GLY A 1 164 ? -17.359 5.119 11.329 1.00 94.81 164 GLY A O 1
ATOM 1254 N N . LYS A 1 165 ? -19.103 6.355 12.018 1.00 94.00 165 LYS A N 1
ATOM 1255 C CA . LYS A 1 165 ? -18.554 7.658 11.595 1.00 94.00 165 LYS A CA 1
ATOM 1256 C C . LYS A 1 165 ? -17.375 8.167 12.431 1.00 94.00 165 LYS A C 1
ATOM 1258 O O . LYS A 1 165 ? -16.790 9.179 12.072 1.00 94.00 165 LYS A O 1
ATOM 1263 N N . ASN A 1 166 ? -17.043 7.498 13.533 1.00 97.00 166 ASN A N 1
ATOM 1264 C CA . ASN A 1 166 ? -15.858 7.790 14.339 1.00 97.00 166 ASN A CA 1
ATOM 1265 C C . ASN A 1 166 ? -14.789 6.729 14.078 1.00 97.00 166 ASN A C 1
ATOM 1267 O O . ASN A 1 166 ? -15.121 5.580 13.775 1.00 97.00 166 ASN A O 1
ATOM 1271 N N . ALA A 1 167 ? -13.526 7.110 14.253 1.00 97.44 167 ALA A N 1
ATOM 1272 C CA . ALA A 1 167 ? -12.387 6.229 14.072 1.00 97.44 167 ALA A CA 1
ATOM 1273 C C . ALA A 1 167 ? -12.542 4.950 14.915 1.00 97.44 167 ALA A C 1
ATOM 1275 O O . ALA A 1 167 ? -12.785 5.030 16.125 1.00 97.44 167 ALA A O 1
ATOM 1276 N N . PRO A 1 168 ? -12.402 3.760 14.308 1.00 98.06 168 PRO A N 1
ATOM 1277 C CA . PRO A 1 168 ? -12.584 2.511 15.020 1.00 98.06 168 PRO A CA 1
ATOM 1278 C C . PRO A 1 168 ? -11.437 2.273 16.000 1.00 98.06 168 PRO A C 1
ATOM 1280 O O . PRO A 1 168 ? -10.281 2.616 15.744 1.00 98.06 168 PRO A O 1
ATOM 1283 N N . GLY A 1 169 ? -11.755 1.642 17.129 1.00 98.19 169 GLY A N 1
ATOM 1284 C CA . GLY A 1 169 ? -10.751 1.166 18.077 1.00 98.19 169 GLY A CA 1
ATOM 1285 C C . GLY A 1 169 ? -10.003 -0.068 17.564 1.00 98.19 169 GLY A C 1
ATOM 1286 O O . GLY A 1 169 ? -10.506 -0.814 16.721 1.00 98.19 169 GLY A O 1
ATOM 1287 N N . THR A 1 170 ? -8.835 -0.348 18.148 1.00 97.69 170 THR A N 1
ATOM 1288 C CA . THR A 1 170 ? -7.967 -1.488 17.793 1.00 97.69 170 THR A CA 1
ATOM 1289 C C . THR A 1 170 ? -8.708 -2.827 17.751 1.00 97.69 170 THR A C 1
ATOM 1291 O O . THR A 1 170 ? -8.465 -3.635 16.859 1.00 97.69 170 THR A O 1
ATOM 1294 N N . LYS A 1 171 ? -9.648 -3.063 18.683 1.00 97.69 171 LYS A N 1
ATOM 1295 C CA . LYS A 1 171 ? -10.450 -4.297 18.714 1.00 97.69 171 LYS A CA 1
ATOM 1296 C C . LYS A 1 171 ? -11.263 -4.480 17.429 1.00 97.69 171 LYS A C 1
ATOM 1298 O O . LYS A 1 171 ? -11.204 -5.556 16.846 1.00 97.69 171 LYS A O 1
ATOM 1303 N N . ALA A 1 172 ? -11.981 -3.445 16.992 1.00 98.31 172 ALA A N 1
ATOM 1304 C CA . ALA A 1 172 ? -12.828 -3.509 15.803 1.00 98.31 172 ALA A CA 1
ATOM 1305 C C . ALA A 1 172 ? -11.990 -3.698 14.528 1.00 98.31 172 ALA A C 1
ATOM 1307 O O . ALA A 1 172 ? -12.362 -4.474 13.654 1.00 98.31 172 ALA A O 1
ATOM 1308 N N . ILE A 1 173 ? -10.820 -3.054 14.446 1.00 98.50 173 ILE A N 1
ATOM 1309 C CA . ILE A 1 173 ? -9.876 -3.269 13.338 1.00 98.50 173 ILE A CA 1
ATOM 1310 C C . ILE A 1 173 ? -9.357 -4.714 13.349 1.00 98.50 173 ILE A C 1
ATOM 1312 O O . ILE A 1 173 ? -9.312 -5.362 12.309 1.00 98.50 173 ILE A O 1
ATOM 1316 N N . GLY A 1 174 ? -9.021 -5.260 14.520 1.00 98.19 174 GLY A N 1
ATOM 1317 C CA . GLY A 1 174 ? -8.644 -6.669 14.651 1.00 98.19 174 GLY A CA 1
ATOM 1318 C C . GLY A 1 174 ? -9.772 -7.635 14.266 1.00 98.19 174 GLY A C 1
ATOM 1319 O O . GLY A 1 174 ? -9.502 -8.662 13.646 1.00 98.19 174 GLY A O 1
ATOM 1320 N N . ASP A 1 175 ? -11.024 -7.306 14.599 1.00 98.25 175 ASP A N 1
ATOM 1321 C CA . ASP A 1 175 ? -12.212 -8.061 14.180 1.00 98.25 175 ASP A CA 1
ATOM 1322 C C . ASP A 1 175 ? -12.354 -8.050 12.645 1.00 98.25 175 ASP A C 1
ATOM 1324 O O . ASP A 1 175 ? -12.556 -9.108 12.052 1.00 98.25 175 ASP A O 1
ATOM 1328 N N . LEU A 1 176 ? -12.131 -6.903 11.989 1.00 98.56 176 LEU A N 1
ATOM 1329 C CA . LEU A 1 176 ? -12.099 -6.787 10.525 1.00 98.56 176 LEU A CA 1
ATOM 1330 C C . LEU A 1 176 ? -10.985 -7.641 9.899 1.00 98.56 176 LEU A C 1
ATOM 1332 O O . LEU A 1 176 ? -11.245 -8.392 8.962 1.00 98.56 176 LEU A O 1
ATOM 1336 N N . LEU A 1 177 ? -9.753 -7.568 10.415 1.00 98.00 177 LEU A N 1
ATOM 1337 C CA . LEU A 1 177 ? -8.632 -8.363 9.892 1.00 98.00 177 LEU A CA 1
ATOM 1338 C C . LEU A 1 177 ? -8.899 -9.873 10.011 1.00 98.00 177 LEU A C 1
ATOM 1340 O O . LEU A 1 177 ? -8.575 -10.626 9.094 1.00 98.00 177 LEU A O 1
ATOM 1344 N N . ARG A 1 178 ? -9.532 -10.319 11.107 1.00 97.19 178 ARG A N 1
ATOM 1345 C CA . ARG A 1 178 ? -9.971 -11.716 11.273 1.00 97.19 178 ARG A CA 1
ATOM 1346 C C . ARG A 1 178 ? -11.088 -12.092 10.303 1.00 97.19 178 ARG A C 1
ATOM 1348 O O . ARG A 1 178 ? -11.038 -13.181 9.739 1.00 97.19 178 ARG A O 1
ATOM 1355 N N . LEU A 1 179 ? -12.058 -11.200 10.095 1.00 97.75 179 LEU A N 1
ATOM 1356 C CA . LEU A 1 179 ? -13.188 -11.415 9.189 1.00 97.75 179 LEU A CA 1
ATOM 1357 C C . LEU A 1 179 ? -12.734 -11.684 7.747 1.00 97.75 179 LEU A C 1
ATOM 1359 O O . LEU A 1 179 ? -13.336 -12.506 7.063 1.00 97.75 179 LEU A O 1
ATOM 1363 N N . VAL A 1 180 ? -11.653 -11.041 7.294 1.00 97.44 180 VAL A N 1
ATOM 1364 C CA . VAL A 1 180 ? -11.101 -11.254 5.943 1.00 97.44 180 VAL A CA 1
ATOM 1365 C C . VAL A 1 180 ? -10.630 -12.700 5.721 1.00 97.44 180 VAL A C 1
ATOM 1367 O O . VAL A 1 180 ? -10.709 -13.201 4.598 1.00 97.44 180 VAL A O 1
ATOM 1370 N N . GLY A 1 181 ? -10.133 -13.378 6.763 1.00 94.75 181 GLY A N 1
ATOM 1371 C CA . GLY A 1 181 ? -9.773 -14.803 6.723 1.00 94.75 181 GLY A CA 1
ATOM 1372 C C . GLY A 1 181 ? -8.598 -15.182 5.806 1.00 94.75 181 GLY A C 1
ATOM 1373 O O . GLY A 1 181 ? -8.349 -16.365 5.586 1.00 94.75 181 GLY A O 1
ATOM 1374 N N . LYS A 1 182 ? -7.868 -14.207 5.254 1.00 95.94 182 LYS A N 1
ATOM 1375 C CA . LYS A 1 182 ? -6.703 -14.392 4.368 1.00 95.94 182 LYS A CA 1
ATOM 1376 C C . LYS A 1 182 ? -5.685 -13.261 4.581 1.00 95.94 182 LYS A C 1
ATOM 1378 O O . LYS A 1 182 ? -6.027 -12.310 5.283 1.00 95.94 182 LYS A O 1
ATOM 1383 N N . PRO A 1 183 ? -4.460 -13.330 4.019 1.00 98.19 183 PRO A N 1
ATOM 1384 C CA . PRO A 1 183 ? -3.482 -12.257 4.175 1.00 98.19 183 PRO A CA 1
ATOM 1385 C C . PRO A 1 183 ? -4.048 -10.898 3.774 1.00 98.19 183 PRO A C 1
ATOM 1387 O O . PRO A 1 183 ? -4.796 -10.813 2.798 1.00 98.19 183 PRO A O 1
ATOM 1390 N N . VAL A 1 184 ? -3.687 -9.846 4.505 1.00 98.69 184 VAL A N 1
ATOM 1391 C CA . VAL A 1 184 ? -4.208 -8.490 4.296 1.00 98.69 184 VAL A CA 1
ATOM 1392 C C . VAL A 1 184 ? -3.074 -7.527 3.977 1.00 98.69 184 VAL A C 1
ATOM 1394 O O . VAL A 1 184 ? -2.157 -7.345 4.775 1.00 98.69 184 VAL A O 1
ATOM 1397 N N . LEU A 1 185 ? -3.175 -6.873 2.825 1.00 98.75 185 LEU A N 1
ATOM 1398 C CA . LEU A 1 185 ? -2.303 -5.780 2.422 1.00 98.75 185 LEU A CA 1
ATOM 1399 C C . LEU A 1 185 ? -3.098 -4.476 2.475 1.00 98.75 185 LEU A C 1
ATOM 1401 O O . LEU A 1 185 ? -4.137 -4.369 1.829 1.00 98.75 185 LEU A O 1
ATOM 1405 N N . ILE A 1 186 ? -2.615 -3.478 3.209 1.00 98.56 186 ILE A N 1
ATOM 1406 C CA . ILE A 1 186 ? -3.237 -2.149 3.233 1.00 98.56 186 ILE A CA 1
ATOM 1407 C C . ILE A 1 186 ? -2.224 -1.134 2.719 1.00 98.56 186 ILE A C 1
ATOM 1409 O O . ILE A 1 186 ? -1.150 -0.989 3.299 1.00 98.56 186 ILE A O 1
ATOM 1413 N N . LEU A 1 187 ? -2.543 -0.456 1.619 1.00 98.31 187 LEU A N 1
ATOM 1414 C CA . LEU A 1 187 ? -1.667 0.525 0.984 1.00 98.31 187 LEU A CA 1
ATOM 1415 C C . LEU A 1 187 ? -2.265 1.920 1.138 1.00 98.31 187 LEU A C 1
ATOM 1417 O O . LEU A 1 187 ? -3.358 2.182 0.644 1.00 98.31 187 LEU A O 1
ATOM 1421 N N . PHE A 1 188 ? -1.528 2.808 1.789 1.00 97.06 188 PHE A N 1
ATOM 1422 C CA . PHE A 1 188 ? -1.826 4.229 1.865 1.00 97.06 188 PHE A CA 1
ATOM 1423 C C . PHE A 1 188 ? -0.848 4.983 0.975 1.00 97.06 188 PHE A C 1
ATOM 1425 O O . PHE A 1 188 ? 0.360 4.967 1.223 1.00 97.06 188 PHE A O 1
ATOM 1432 N N . ASP A 1 189 ? -1.369 5.658 -0.042 1.00 93.94 189 ASP A N 1
ATOM 1433 C CA . ASP A 1 189 ? -0.616 6.601 -0.853 1.00 93.94 189 ASP A CA 1
ATOM 1434 C C . ASP A 1 189 ? -1.033 8.042 -0.561 1.00 93.94 189 ASP A C 1
ATOM 1436 O O . ASP A 1 189 ? -2.187 8.308 -0.225 1.00 93.94 189 ASP A O 1
ATOM 1440 N N . GLU A 1 190 ? -0.086 8.971 -0.673 1.00 89.81 190 GLU A N 1
ATOM 1441 C CA . GLU A 1 190 ? -0.297 10.407 -0.437 1.00 89.81 190 GLU A CA 1
ATOM 1442 C C . GLU A 1 190 ? -1.098 10.719 0.845 1.00 89.81 190 GLU A C 1
ATOM 1444 O O . GLU A 1 190 ? -2.006 11.549 0.866 1.00 89.81 190 GLU A O 1
ATOM 1449 N N . THR A 1 191 ? -0.759 10.030 1.942 1.00 89.88 191 THR A N 1
ATOM 1450 C CA . THR A 1 191 ? -1.500 10.067 3.218 1.00 89.88 191 THR A CA 1
ATOM 1451 C C . THR A 1 191 ? -1.669 11.487 3.765 1.00 89.88 191 THR A C 1
ATOM 1453 O O . THR A 1 191 ? -2.716 11.827 4.312 1.00 89.88 191 THR A O 1
ATOM 1456 N N . LEU A 1 192 ? -0.642 12.328 3.617 1.00 88.94 192 LEU A N 1
ATOM 1457 C CA . LEU A 1 192 ? -0.662 13.705 4.110 1.00 88.94 192 LEU A CA 1
ATOM 1458 C C . LEU A 1 192 ? -1.618 14.597 3.301 1.00 88.94 192 LEU A C 1
ATOM 1460 O O . LEU A 1 192 ? -2.243 15.490 3.869 1.00 88.94 192 LEU A O 1
ATOM 1464 N N . ASN A 1 193 ? -1.803 14.320 2.006 1.00 90.31 193 ASN A N 1
ATOM 1465 C CA . ASN A 1 193 ? -2.699 15.100 1.148 1.00 90.31 193 ASN A CA 1
ATOM 1466 C C . ASN A 1 193 ? -4.158 14.967 1.593 1.00 90.31 193 ASN A C 1
ATOM 1468 O O . ASN A 1 193 ? -4.925 15.917 1.455 1.00 90.31 193 ASN A O 1
ATOM 1472 N N . TYR A 1 194 ? -4.530 13.827 2.184 1.00 92.50 194 TYR A N 1
ATOM 1473 C CA . TYR A 1 194 ? -5.852 13.665 2.783 1.00 92.50 194 TYR A CA 1
ATOM 1474 C C . TYR A 1 194 ? -6.091 14.667 3.918 1.00 92.50 194 TYR A C 1
ATOM 1476 O O . TYR A 1 194 ? -7.121 15.332 3.943 1.00 92.50 194 TYR A O 1
ATOM 1484 N N . ILE A 1 195 ? -5.123 14.812 4.831 1.00 91.69 195 ILE A N 1
ATOM 1485 C CA . ILE A 1 195 ? -5.200 15.767 5.947 1.00 91.69 195 ILE A CA 1
ATOM 1486 C C . ILE A 1 195 ? -5.328 17.198 5.420 1.00 91.69 195 ILE A C 1
ATOM 1488 O O . ILE A 1 195 ? -6.155 17.957 5.912 1.00 91.69 195 ILE A O 1
ATOM 1492 N N . ALA A 1 196 ? -4.556 17.549 4.389 1.00 89.88 196 ALA A N 1
ATOM 1493 C CA . ALA A 1 196 ? -4.630 18.871 3.771 1.00 89.88 196 ALA A CA 1
ATOM 1494 C C . ALA A 1 196 ? -6.008 19.161 3.144 1.00 89.88 196 ALA A C 1
ATOM 1496 O O . ALA A 1 196 ? -6.487 20.291 3.211 1.00 89.88 196 ALA A O 1
ATOM 1497 N N . ARG A 1 197 ? -6.655 18.151 2.543 1.00 92.56 197 ARG A N 1
ATOM 1498 C CA . ARG A 1 197 ? -7.987 18.272 1.922 1.00 92.56 197 ARG A CA 1
ATOM 1499 C C . ARG A 1 197 ? -9.142 18.234 2.926 1.00 92.56 197 ARG A C 1
ATOM 1501 O O . ARG A 1 197 ? -10.176 18.839 2.662 1.00 92.56 197 ARG A O 1
ATOM 1508 N N . HIS A 1 198 ? -8.969 17.528 4.044 1.00 92.25 198 HIS A N 1
ATOM 1509 C CA . HIS A 1 198 ? -10.005 17.271 5.052 1.00 92.25 198 HIS A CA 1
ATOM 1510 C C . HIS A 1 198 ? -9.526 17.641 6.468 1.00 92.25 198 HIS A C 1
ATOM 1512 O O . HIS A 1 198 ? -9.470 16.770 7.352 1.00 92.25 198 HIS A O 1
ATOM 1518 N N . PRO A 1 199 ? -9.164 18.916 6.716 1.00 91.69 199 PRO A N 1
ATOM 1519 C CA . PRO A 1 199 ? -8.591 19.351 7.989 1.00 91.69 199 PRO A CA 1
ATOM 1520 C C . PRO A 1 199 ? -9.500 19.036 9.187 1.00 91.69 199 PRO A C 1
ATOM 1522 O O . PRO A 1 199 ? -9.009 18.672 10.259 1.00 91.69 199 PRO A O 1
ATOM 1525 N N . GLU A 1 200 ? -10.822 19.063 9.000 1.00 93.81 200 GLU A N 1
ATOM 1526 C CA . GLU A 1 200 ? -11.829 18.742 10.013 1.00 93.81 200 GLU A CA 1
ATOM 1527 C C . GLU A 1 200 ? -11.806 17.273 10.468 1.00 93.81 200 GLU A C 1
ATOM 1529 O O . GLU A 1 200 ? -12.249 16.957 11.574 1.00 93.81 200 GLU A O 1
ATOM 1534 N N . GLN A 1 201 ? -11.265 16.368 9.646 1.00 93.56 201 GLN A N 1
ATOM 1535 C CA . GLN A 1 201 ? -11.183 14.937 9.951 1.00 93.56 201 GLN A CA 1
ATOM 1536 C C . GLN A 1 201 ? -9.815 14.506 10.480 1.00 93.56 201 GLN A C 1
ATOM 1538 O O . GLN A 1 201 ? -9.669 13.362 10.916 1.00 93.56 201 GLN A O 1
ATOM 1543 N N . SER A 1 202 ? -8.827 15.402 10.502 1.00 94.00 202 SER A N 1
ATOM 1544 C CA . SER A 1 202 ? -7.432 15.087 10.834 1.00 94.00 202 SER A CA 1
ATOM 1545 C C . SER A 1 202 ? -7.276 14.360 12.173 1.00 94.00 202 SER A C 1
ATOM 1547 O O . SER A 1 202 ? -6.550 13.371 12.265 1.00 94.00 202 SER A O 1
ATOM 1549 N N . GLY A 1 203 ? -8.014 14.780 13.208 1.00 96.44 203 GLY A N 1
ATOM 1550 C CA . GLY A 1 203 ? -7.974 14.142 14.530 1.00 96.44 203 GLY A CA 1
ATOM 1551 C C . GLY A 1 203 ? -8.521 12.709 14.545 1.00 96.44 203 GLY A C 1
ATOM 1552 O O . GLY A 1 203 ? -7.919 11.814 15.148 1.00 96.44 203 GLY A O 1
ATOM 1553 N N . GLN A 1 204 ? -9.637 12.466 13.852 1.00 97.19 204 GLN A N 1
ATOM 1554 C CA . GLN A 1 204 ? -10.206 11.122 13.712 1.00 97.19 204 GLN A CA 1
ATOM 1555 C C . GLN A 1 204 ? -9.307 10.247 12.834 1.00 97.19 204 GLN A C 1
ATOM 1557 O O . GLN A 1 204 ? -9.004 9.115 13.200 1.00 97.19 204 GLN A O 1
ATOM 1562 N N . PHE A 1 205 ? -8.803 10.784 11.725 1.00 96.75 205 PHE A N 1
ATOM 1563 C CA . PHE A 1 205 ? -7.898 10.067 10.836 1.00 96.75 205 PHE A CA 1
ATOM 1564 C C . PHE A 1 205 ? -6.600 9.663 11.542 1.00 96.75 205 PHE A C 1
ATOM 1566 O O . PHE A 1 205 ? -6.212 8.501 11.490 1.00 96.75 205 PHE A O 1
ATOM 1573 N N . HIS A 1 206 ? -5.980 10.566 12.301 1.00 96.06 206 HIS A N 1
ATOM 1574 C CA . HIS A 1 206 ? -4.820 10.242 13.130 1.00 96.06 206 HIS A CA 1
ATOM 1575 C C . HIS A 1 206 ? -5.123 9.137 14.154 1.00 96.06 206 HIS A C 1
ATOM 1577 O O . HIS A 1 206 ? -4.334 8.205 14.314 1.00 96.06 206 HIS A O 1
ATOM 1583 N N . SER A 1 207 ? -6.284 9.200 14.815 1.00 97.50 207 SER A N 1
ATOM 1584 C CA . SER A 1 207 ? -6.719 8.162 15.762 1.00 97.50 207 SER A CA 1
ATOM 1585 C C . SER A 1 207 ? -6.910 6.807 15.073 1.00 97.50 207 SER A C 1
ATOM 1587 O O . SER A 1 207 ? -6.497 5.775 15.602 1.00 97.50 207 SER A O 1
ATOM 1589 N N . PHE A 1 208 ? -7.478 6.801 13.865 1.00 97.88 208 PHE A N 1
ATOM 1590 C CA . PHE A 1 208 ? -7.602 5.602 13.043 1.00 97.88 208 PHE A CA 1
ATOM 1591 C C . PHE A 1 208 ? -6.231 5.030 12.674 1.00 97.88 208 PHE A C 1
ATOM 1593 O O . PHE A 1 208 ? -6.003 3.843 12.890 1.00 97.88 208 PHE A O 1
ATOM 1600 N N . MET A 1 209 ? -5.304 5.863 12.198 1.00 96.50 209 MET A N 1
ATOM 1601 C CA . MET A 1 209 ? -3.940 5.451 11.851 1.00 96.50 209 MET A CA 1
ATOM 1602 C C . MET A 1 209 ? -3.223 4.829 13.052 1.00 96.50 209 MET A C 1
ATOM 1604 O O . MET A 1 209 ? -2.627 3.761 12.928 1.00 96.50 209 MET A O 1
ATOM 1608 N N . GLN A 1 210 ? -3.347 5.434 14.236 1.00 96.00 210 GLN A N 1
ATOM 1609 C CA . GLN A 1 210 ? -2.790 4.893 15.474 1.00 96.00 210 GLN A CA 1
ATOM 1610 C C . GLN A 1 210 ? -3.396 3.534 15.843 1.00 96.00 210 GLN A C 1
ATOM 1612 O O . GLN A 1 210 ? -2.673 2.597 16.177 1.00 96.00 210 GLN A O 1
ATOM 1617 N N . ASN A 1 211 ? -4.718 3.397 15.778 1.00 97.81 211 ASN A N 1
ATOM 1618 C CA . ASN A 1 211 ? -5.376 2.134 16.109 1.00 97.81 211 ASN A CA 1
ATOM 1619 C C . ASN A 1 211 ? -5.060 1.044 15.075 1.00 97.81 211 ASN A C 1
ATOM 1621 O O . ASN A 1 211 ? -4.905 -0.125 15.440 1.00 97.81 211 ASN A O 1
ATOM 1625 N N . LEU A 1 212 ? -4.924 1.422 13.802 1.00 97.81 212 LEU A N 1
ATOM 1626 C CA . LEU A 1 212 ? -4.572 0.530 12.706 1.00 97.81 212 LEU A CA 1
ATOM 1627 C C . LEU A 1 212 ? -3.160 -0.031 12.869 1.00 97.81 212 LEU A C 1
ATOM 1629 O O . LEU A 1 212 ? -2.987 -1.246 12.795 1.00 97.81 212 LEU A O 1
ATOM 1633 N N . THR A 1 213 ? -2.159 0.810 13.140 1.00 95.75 213 THR A N 1
ATOM 1634 C CA . THR A 1 213 ? -0.770 0.349 13.314 1.00 95.75 213 THR A CA 1
ATOM 1635 C C . THR A 1 213 ? -0.630 -0.608 14.503 1.00 95.75 213 THR A C 1
ATOM 1637 O O . THR A 1 213 ? 0.067 -1.625 14.414 1.00 95.75 213 THR A O 1
ATOM 1640 N N . VAL A 1 214 ? -1.366 -0.364 15.593 1.00 96.19 214 VAL A N 1
ATOM 1641 C CA . VAL A 1 214 ? -1.428 -1.282 16.744 1.00 96.19 214 VAL A CA 1
ATOM 1642 C C . VAL A 1 214 ? -2.114 -2.602 16.371 1.00 96.19 214 VAL A C 1
ATOM 1644 O O . VAL A 1 214 ? -1.612 -3.674 16.717 1.00 96.19 214 VAL A O 1
ATOM 1647 N N . ALA A 1 215 ? -3.235 -2.555 15.646 1.00 97.00 215 ALA A N 1
ATOM 1648 C CA . ALA A 1 215 ? -3.953 -3.759 15.228 1.00 97.00 215 ALA A CA 1
ATOM 1649 C C . ALA A 1 215 ? -3.105 -4.636 14.291 1.00 97.00 215 ALA A C 1
ATOM 1651 O O . ALA A 1 215 ? -3.043 -5.850 14.483 1.00 97.00 215 ALA A O 1
ATOM 1652 N N . LEU A 1 216 ? -2.390 -4.023 13.340 1.00 96.38 216 LEU A N 1
ATOM 1653 C CA . LEU A 1 216 ? -1.470 -4.709 12.427 1.00 96.38 216 LEU A CA 1
ATOM 1654 C C . LEU A 1 216 ? -0.330 -5.414 13.173 1.00 96.38 216 LEU A C 1
ATOM 1656 O O . LEU A 1 216 ? 0.064 -6.515 12.797 1.00 96.38 216 LEU A O 1
ATOM 1660 N N . THR A 1 217 ? 0.157 -4.833 14.273 1.00 92.94 217 THR A N 1
ATOM 1661 C CA . THR A 1 217 ? 1.206 -5.455 15.102 1.00 92.94 217 THR A CA 1
ATOM 1662 C C . THR A 1 217 ? 0.762 -6.791 15.700 1.00 92.94 217 THR A C 1
ATOM 1664 O O . THR A 1 217 ? 1.570 -7.707 15.840 1.00 92.94 217 THR A O 1
ATOM 1667 N N . SER A 1 218 ? -0.532 -6.928 15.995 1.00 90.12 218 SER A N 1
ATOM 1668 C CA . SER A 1 218 ? -1.117 -8.149 16.562 1.00 90.12 218 SER A CA 1
ATOM 1669 C C . SER A 1 218 ? -1.557 -9.167 15.500 1.00 90.12 218 SER A C 1
ATOM 1671 O O . SER A 1 218 ? -2.039 -10.240 15.852 1.00 90.12 218 SER A O 1
ATOM 1673 N N . ALA A 1 219 ? -1.436 -8.841 14.210 1.00 92.81 219 ALA A N 1
ATOM 1674 C CA . ALA A 1 219 ? -1.896 -9.677 13.107 1.00 92.81 219 ALA A CA 1
ATOM 1675 C C . ALA A 1 219 ? -0.711 -10.327 12.381 1.00 92.81 219 ALA A C 1
ATOM 1677 O O . ALA A 1 219 ? 0.152 -9.640 11.840 1.00 92.81 219 ALA A O 1
ATOM 1678 N N . GLU A 1 220 ? -0.677 -11.658 12.334 1.00 91.81 220 GLU A N 1
ATOM 1679 C CA . GLU A 1 220 ? 0.457 -12.409 11.771 1.00 91.81 220 GLU A CA 1
ATOM 1680 C C . GLU A 1 220 ? 0.611 -12.214 10.259 1.00 91.81 220 GLU A C 1
ATOM 1682 O O . GLU A 1 220 ? 1.724 -12.052 9.774 1.00 91.81 220 GLU A O 1
ATOM 1687 N N . ARG A 1 221 ? -0.507 -12.172 9.523 1.00 96.31 221 ARG A N 1
ATOM 1688 C CA . ARG A 1 221 ? -0.542 -12.122 8.049 1.00 96.31 221 ARG A CA 1
ATOM 1689 C C . ARG A 1 221 ? -1.150 -10.825 7.522 1.00 96.31 221 ARG A C 1
ATOM 1691 O O . ARG A 1 221 ? -1.859 -10.830 6.519 1.00 96.31 221 ARG A O 1
ATOM 1698 N N . ALA A 1 222 ? -0.918 -9.716 8.217 1.00 97.56 222 ALA A N 1
ATOM 1699 C CA . ALA A 1 222 ? -1.347 -8.396 7.775 1.00 97.56 222 ALA A CA 1
ATOM 1700 C C . ALA A 1 222 ? -0.176 -7.414 7.766 1.00 97.56 222 ALA A C 1
ATOM 1702 O O . ALA A 1 222 ? 0.697 -7.471 8.636 1.00 97.56 222 ALA A O 1
ATOM 1703 N N . VAL A 1 223 ? -0.171 -6.518 6.782 1.00 97.56 223 VAL A N 1
ATOM 1704 C CA . VAL A 1 223 ? 0.853 -5.482 6.639 1.00 97.56 223 VAL A CA 1
ATOM 1705 C C . VAL A 1 223 ? 0.260 -4.194 6.074 1.00 97.56 223 VAL A C 1
ATOM 1707 O O . VAL A 1 223 ? -0.550 -4.221 5.145 1.00 97.56 223 VAL A O 1
ATOM 1710 N N . GLY A 1 224 ? 0.662 -3.064 6.655 1.00 97.44 224 GLY A N 1
ATOM 1711 C CA . GLY A 1 224 ? 0.307 -1.723 6.196 1.00 97.44 224 GLY A CA 1
ATOM 1712 C C . GLY A 1 224 ? 1.520 -0.989 5.634 1.00 97.44 224 GLY A C 1
ATOM 1713 O O . GLY A 1 224 ? 2.546 -0.910 6.310 1.00 97.44 224 GLY A O 1
ATOM 1714 N N . LEU A 1 225 ? 1.406 -0.444 4.422 1.00 96.06 225 LEU A N 1
ATOM 1715 C CA . LEU A 1 225 ? 2.405 0.446 3.829 1.00 96.06 225 LEU A CA 1
ATOM 1716 C C . LEU A 1 225 ? 1.863 1.858 3.725 1.00 96.06 225 LEU A C 1
ATOM 1718 O O . LEU A 1 225 ? 0.769 2.062 3.208 1.00 96.06 225 LEU A O 1
ATOM 1722 N N . PHE A 1 226 ? 2.673 2.821 4.148 1.00 93.44 226 PHE A N 1
ATOM 1723 C CA . PHE A 1 226 ? 2.299 4.224 4.209 1.00 93.44 226 PHE A CA 1
ATOM 1724 C C . PHE A 1 226 ? 3.297 5.066 3.421 1.00 93.44 226 PHE A C 1
ATOM 1726 O O . PHE A 1 226 ? 4.469 5.151 3.774 1.00 93.44 226 PHE A O 1
ATOM 1733 N N . SER A 1 227 ? 2.838 5.692 2.342 1.00 89.62 227 SER A N 1
ATOM 1734 C CA . SER A 1 22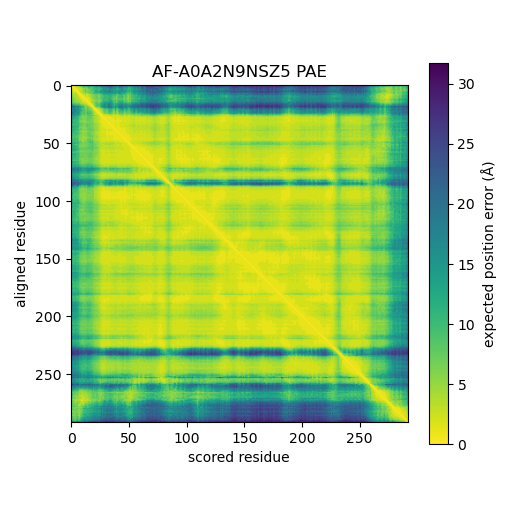7 ? 3.584 6.730 1.635 1.00 89.62 227 SER A CA 1
ATOM 1735 C C . SER A 1 227 ? 3.520 8.009 2.458 1.00 89.62 227 SER A C 1
ATOM 1737 O O . SER A 1 227 ? 2.444 8.600 2.619 1.00 89.62 227 SER A O 1
ATOM 1739 N N . LEU A 1 228 ? 4.673 8.426 2.984 1.00 80.94 228 LEU A N 1
ATOM 1740 C CA . LEU A 1 228 ? 4.843 9.711 3.654 1.00 80.94 228 LEU A CA 1
ATOM 1741 C C . LEU A 1 228 ? 5.797 10.586 2.818 1.00 80.94 228 LEU A C 1
ATOM 1743 O O . LEU A 1 228 ? 6.767 10.090 2.228 1.00 80.94 228 LEU A O 1
ATOM 1747 N N . PRO A 1 229 ? 5.514 11.885 2.641 1.00 70.88 229 PRO A N 1
ATOM 1748 C CA . PRO A 1 229 ? 6.464 12.798 2.014 1.00 70.88 229 PRO A CA 1
ATOM 1749 C C . PRO A 1 229 ? 7.701 12.963 2.905 1.00 70.88 229 PRO A C 1
ATOM 1751 O O . PRO A 1 229 ? 7.603 12.938 4.128 1.00 70.88 229 PRO A O 1
ATOM 1754 N N . ALA A 1 230 ? 8.870 13.111 2.279 1.00 59.75 230 ALA A N 1
ATOM 1755 C CA . ALA A 1 230 ? 10.133 13.316 2.989 1.00 59.75 230 ALA A CA 1
ATOM 1756 C C . ALA A 1 230 ? 10.533 14.796 3.092 1.00 59.75 230 ALA A C 1
ATOM 1758 O O . ALA A 1 230 ? 11.315 15.141 3.970 1.00 59.75 230 ALA A O 1
ATOM 1759 N N . SER A 1 231 ? 10.034 15.657 2.190 1.00 57.44 231 SER A N 1
ATOM 1760 C CA . SER A 1 231 ? 10.454 17.060 2.102 1.00 57.44 231 SER A CA 1
ATOM 1761 C C . SER A 1 231 ? 9.330 18.029 2.505 1.00 57.44 231 SER A C 1
ATOM 1763 O O . SER A 1 231 ? 8.238 17.919 1.947 1.00 57.44 231 SER A O 1
ATOM 1765 N N . PRO A 1 232 ? 9.615 19.002 3.392 1.00 52.75 232 PRO A N 1
ATOM 1766 C CA . PRO A 1 232 ? 8.731 20.110 3.791 1.00 52.75 232 PRO A CA 1
ATOM 1767 C C . PRO A 1 232 ? 8.453 21.158 2.711 1.00 52.75 232 PRO A C 1
ATOM 1769 O O . PRO A 1 232 ? 7.716 22.108 2.965 1.00 52.75 232 PRO A O 1
ATOM 1772 N N . THR A 1 233 ? 9.144 21.093 1.571 1.00 48.81 233 THR A N 1
ATOM 1773 C CA . THR A 1 233 ? 9.115 22.161 0.567 1.00 48.81 233 THR A CA 1
ATOM 1774 C C . THR A 1 233 ? 7.684 22.341 0.073 1.00 48.81 233 THR A C 1
ATOM 1776 O O . THR A 1 233 ? 7.199 21.479 -0.651 1.00 48.81 233 THR A O 1
ATOM 1779 N N . GLU A 1 234 ? 7.052 23.447 0.489 1.00 57.16 234 GLU A N 1
ATOM 1780 C CA . GLU A 1 234 ? 5.657 23.854 0.223 1.00 57.16 234 GLU A CA 1
ATOM 1781 C C . GLU A 1 234 ? 4.580 23.395 1.236 1.00 57.16 234 GLU A C 1
ATOM 1783 O O . GLU A 1 234 ? 3.402 23.327 0.895 1.00 57.16 234 GLU A O 1
ATOM 1788 N N . MET A 1 235 ? 4.934 23.132 2.502 1.00 72.88 235 MET A N 1
ATOM 1789 C CA . MET A 1 235 ? 3.953 22.816 3.559 1.00 72.88 235 MET A CA 1
ATOM 1790 C C . MET A 1 235 ? 3.688 23.985 4.519 1.00 72.88 235 MET A C 1
ATOM 1792 O O . MET A 1 235 ? 4.598 24.729 4.881 1.00 72.88 235 MET A O 1
ATOM 1796 N N . THR A 1 236 ? 2.436 24.124 4.965 1.00 82.81 236 THR A N 1
ATOM 1797 C CA . THR A 1 236 ? 2.062 25.033 6.063 1.00 82.81 236 THR A CA 1
ATOM 1798 C C . THR A 1 236 ? 2.552 24.485 7.408 1.00 82.81 236 THR A C 1
ATOM 1800 O O . THR A 1 236 ? 2.729 23.276 7.556 1.00 82.81 236 THR A O 1
ATOM 1803 N N . GLU A 1 237 ? 2.730 25.350 8.414 1.00 85.88 237 GLU A N 1
ATOM 1804 C CA . GLU A 1 237 ? 3.126 24.928 9.773 1.00 85.88 237 GLU A CA 1
ATOM 1805 C C . GLU A 1 237 ? 2.178 23.864 10.350 1.00 85.88 237 GLU A C 1
ATOM 1807 O O . GLU A 1 237 ? 2.624 22.858 10.895 1.00 85.88 237 GLU A O 1
ATOM 1812 N N . GLU A 1 238 ? 0.869 24.025 10.144 1.00 85.50 238 GLU A N 1
ATOM 1813 C CA . GLU A 1 238 ? -0.134 23.050 10.584 1.00 85.50 238 GLU A CA 1
ATOM 1814 C C . GLU A 1 238 ? 0.039 21.681 9.903 1.00 85.50 238 GLU A C 1
ATOM 1816 O O . GLU A 1 238 ? -0.073 20.635 10.548 1.00 85.50 238 GLU A O 1
ATOM 1821 N N . LEU A 1 239 ? 0.347 21.661 8.603 1.00 85.88 239 LEU A N 1
ATOM 1822 C CA . LEU A 1 239 ? 0.548 20.411 7.874 1.00 85.88 239 LEU A CA 1
ATOM 1823 C C . LEU A 1 239 ? 1.851 19.715 8.293 1.00 85.88 239 LEU A C 1
ATOM 1825 O O . LEU A 1 239 ? 1.883 18.484 8.358 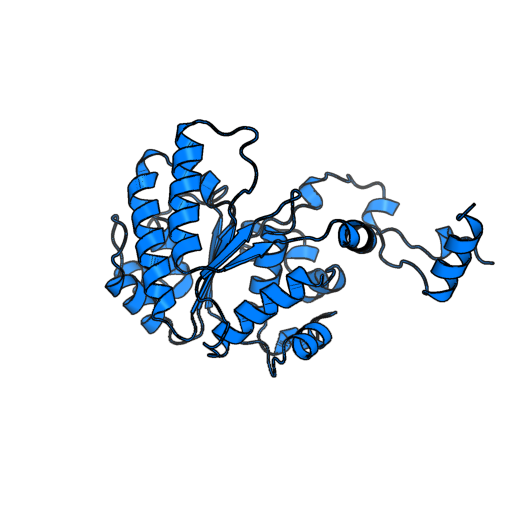1.00 85.88 239 LEU A O 1
ATOM 1829 N N . LEU A 1 240 ? 2.885 20.483 8.653 1.00 87.25 240 LEU A N 1
ATOM 1830 C CA . LEU A 1 240 ? 4.123 19.953 9.233 1.00 87.25 240 LEU A CA 1
ATOM 1831 C C . LEU A 1 240 ? 3.866 19.264 10.575 1.00 87.25 240 LEU A C 1
ATOM 1833 O O . LEU A 1 240 ? 4.341 18.149 10.792 1.00 87.25 240 LEU A O 1
ATOM 1837 N N . GLU A 1 241 ? 3.047 19.853 11.449 1.00 89.94 241 GLU A N 1
ATOM 1838 C CA . GLU A 1 241 ? 2.672 19.193 12.703 1.00 89.94 241 GLU A CA 1
ATOM 1839 C C . GLU A 1 241 ? 1.963 17.854 12.466 1.00 89.94 241 GLU A C 1
ATOM 1841 O O . GLU A 1 241 ? 2.173 16.883 13.200 1.00 89.94 241 GLU A O 1
ATOM 1846 N N . TRP A 1 242 ? 1.096 17.785 11.455 1.00 90.81 242 TRP A N 1
ATOM 1847 C CA . TRP A 1 242 ? 0.411 16.546 11.098 1.00 90.81 242 TRP A CA 1
ATOM 1848 C C . TRP A 1 242 ? 1.344 15.510 10.483 1.00 90.81 242 TRP A C 1
ATOM 1850 O O . TRP A 1 242 ? 1.236 14.330 10.824 1.00 90.81 242 TRP A O 1
ATOM 1860 N N . GLN A 1 243 ? 2.283 15.930 9.637 1.00 88.12 243 GLN A N 1
ATOM 1861 C CA . GLN A 1 243 ? 3.330 15.056 9.116 1.00 88.12 243 GLN A CA 1
ATOM 1862 C C . GLN A 1 243 ? 4.154 14.453 10.258 1.00 88.12 243 GLN A C 1
ATOM 1864 O O . GLN A 1 243 ? 4.369 13.238 10.279 1.00 88.12 243 GLN A O 1
ATOM 1869 N N . ASP A 1 244 ? 4.545 15.260 11.244 1.00 88.94 244 ASP A N 1
ATOM 1870 C CA . ASP A 1 244 ? 5.269 14.802 12.430 1.00 88.94 244 ASP A CA 1
ATOM 1871 C C . ASP A 1 244 ? 4.451 13.801 13.250 1.00 88.94 244 ASP A C 1
ATOM 1873 O O . ASP A 1 244 ? 4.965 12.760 13.673 1.00 88.94 244 ASP A O 1
ATOM 1877 N N . LYS A 1 245 ? 3.164 14.091 13.474 1.00 91.06 245 LYS A N 1
ATOM 1878 C CA . LYS A 1 245 ? 2.241 13.193 14.183 1.00 91.06 245 LYS A CA 1
ATOM 1879 C C . LYS A 1 245 ? 2.113 11.849 13.454 1.00 91.06 245 LYS A C 1
ATOM 1881 O O . LYS A 1 245 ? 2.295 10.803 14.077 1.00 91.06 245 LYS A O 1
ATOM 1886 N N . LEU A 1 246 ? 1.881 11.860 12.139 1.00 88.88 246 LEU A N 1
ATOM 1887 C CA . LEU A 1 246 ? 1.779 10.642 11.326 1.00 88.88 246 LEU A CA 1
ATOM 1888 C C . LEU A 1 246 ? 3.086 9.846 11.310 1.00 88.88 246 LEU A C 1
ATOM 1890 O O . LEU A 1 246 ? 3.065 8.634 11.521 1.00 88.88 246 LEU A O 1
ATOM 1894 N N . THR A 1 247 ? 4.220 10.519 11.124 1.00 87.56 247 THR A N 1
ATOM 1895 C CA . THR A 1 247 ? 5.542 9.880 11.107 1.00 87.56 247 THR A CA 1
ATOM 1896 C C . THR A 1 247 ? 5.833 9.203 12.443 1.00 87.56 247 THR A C 1
ATOM 1898 O O . THR A 1 247 ? 6.274 8.057 12.465 1.00 87.56 247 THR A O 1
ATOM 1901 N N . LYS A 1 248 ? 5.500 9.842 13.573 1.00 88.94 248 LYS A N 1
ATOM 1902 C CA . LYS A 1 248 ? 5.630 9.236 14.910 1.00 88.94 248 LYS A CA 1
ATOM 1903 C C . LYS A 1 248 ? 4.730 8.013 15.087 1.00 88.94 248 LYS A C 1
ATOM 1905 O O . LYS A 1 248 ? 5.168 7.012 15.653 1.00 88.94 248 LYS A O 1
ATOM 1910 N N . VAL A 1 249 ? 3.483 8.074 14.616 1.00 88.75 249 VAL A N 1
ATOM 1911 C CA . VAL A 1 249 ? 2.532 6.955 14.718 1.00 88.75 249 VAL A CA 1
ATOM 1912 C C . VAL A 1 249 ? 2.987 5.750 13.898 1.00 88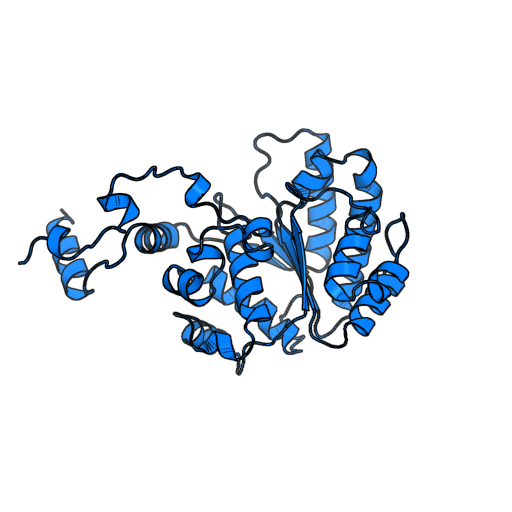.75 249 VAL A C 1
ATOM 1914 O O . VAL A 1 249 ? 2.960 4.626 14.402 1.00 88.75 249 VAL A O 1
ATOM 1917 N N . VAL A 1 250 ? 3.417 5.975 12.656 1.00 85.62 250 VAL A N 1
ATOM 1918 C CA . VAL A 1 250 ? 3.879 4.912 11.754 1.00 85.62 250 VAL A CA 1
ATOM 1919 C C . VAL A 1 250 ? 5.240 4.378 12.210 1.00 85.62 250 VAL A C 1
ATOM 1921 O O . VAL A 1 250 ? 5.406 3.168 12.341 1.00 85.62 250 VAL A O 1
ATOM 1924 N N . GLY A 1 251 ? 6.187 5.259 12.538 1.00 82.38 251 GLY A N 1
ATOM 1925 C CA . GLY A 1 251 ? 7.555 4.902 12.927 1.00 82.38 251 GLY A CA 1
ATOM 1926 C C . GLY A 1 251 ? 7.677 4.210 14.288 1.00 82.38 251 GLY A C 1
ATOM 1927 O O . GLY A 1 251 ? 8.650 3.505 14.529 1.00 82.38 251 GLY A O 1
ATOM 1928 N N . ARG A 1 252 ? 6.683 4.332 15.183 1.00 80.56 252 ARG A N 1
ATOM 1929 C CA . ARG A 1 252 ? 6.702 3.649 16.493 1.00 80.56 252 ARG A CA 1
ATOM 1930 C C . ARG A 1 252 ? 6.763 2.123 16.374 1.00 80.56 252 ARG A C 1
ATOM 1932 O O . ARG A 1 252 ? 7.350 1.467 17.231 1.00 80.56 252 ARG A O 1
ATOM 1939 N N . VAL A 1 253 ? 6.094 1.567 15.369 1.00 76.69 253 VAL A N 1
ATOM 1940 C CA . VAL A 1 253 ? 6.014 0.113 15.130 1.00 76.69 253 VAL A CA 1
ATOM 1941 C C . VAL A 1 253 ? 6.481 -0.276 13.729 1.00 76.69 253 VAL A C 1
ATOM 1943 O O . VAL A 1 253 ? 6.508 -1.461 13.397 1.00 76.69 253 VAL A O 1
ATOM 1946 N N . GLY A 1 254 ? 6.810 0.715 12.901 1.00 74.44 254 GLY A N 1
ATOM 1947 C CA . GLY A 1 254 ? 7.172 0.527 11.512 1.00 74.44 254 GLY A CA 1
ATOM 1948 C C . GLY A 1 254 ? 8.665 0.616 11.240 1.00 74.44 254 GLY A C 1
ATOM 1949 O O . GLY A 1 254 ? 9.442 1.116 12.050 1.00 74.44 254 GLY A O 1
ATOM 1950 N N . LYS A 1 255 ? 9.060 0.118 10.067 1.00 82.94 255 LYS A N 1
ATOM 1951 C CA . LYS A 1 255 ? 10.401 0.316 9.506 1.00 82.94 255 LYS A CA 1
ATOM 1952 C C . LYS A 1 255 ? 10.322 1.343 8.377 1.00 82.94 255 LYS A C 1
ATOM 1954 O O . LYS A 1 255 ? 9.468 1.224 7.495 1.00 82.94 255 LYS A O 1
ATOM 1959 N N . ASP A 1 256 ? 11.233 2.307 8.399 1.00 82.19 256 ASP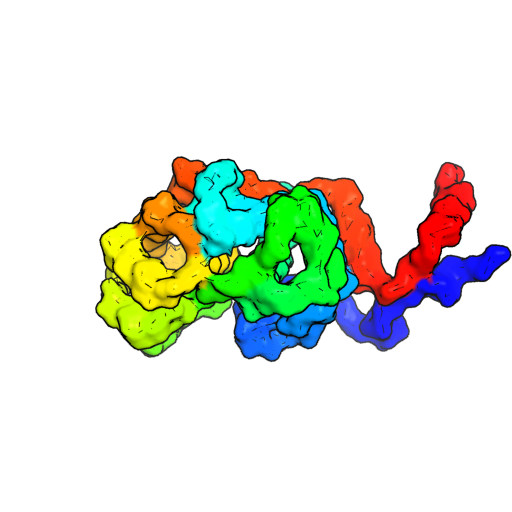 A N 1
ATOM 1960 C CA . ASP A 1 256 ? 11.398 3.272 7.317 1.00 82.19 256 ASP A CA 1
ATOM 1961 C C . ASP A 1 256 ? 12.137 2.631 6.143 1.00 82.19 256 ASP A C 1
ATOM 1963 O O . ASP A 1 256 ? 13.191 2.006 6.296 1.00 82.19 256 ASP A O 1
ATOM 1967 N N . LEU A 1 257 ? 11.560 2.785 4.958 1.00 79.75 257 LEU A N 1
ATOM 1968 C CA . LEU A 1 257 ? 12.026 2.207 3.711 1.00 79.75 257 LEU A CA 1
ATOM 1969 C C . LEU A 1 257 ? 12.385 3.328 2.743 1.00 79.75 257 LEU A C 1
ATOM 1971 O O . LEU A 1 257 ? 11.511 4.042 2.249 1.00 79.75 257 LEU A O 1
ATOM 1975 N N . VAL A 1 258 ? 13.680 3.464 2.459 1.00 78.88 258 VAL A N 1
ATOM 1976 C CA . VAL A 1 258 ? 14.182 4.436 1.484 1.00 78.88 258 VAL A CA 1
ATOM 1977 C C . VAL A 1 258 ? 14.025 3.863 0.080 1.00 78.88 258 VAL A C 1
ATOM 1979 O O . VAL A 1 258 ? 14.457 2.745 -0.197 1.00 78.88 258 VAL A O 1
ATOM 1982 N N . VAL A 1 259 ? 13.360 4.604 -0.803 1.00 65.75 259 VAL A N 1
ATOM 1983 C CA . VAL A 1 259 ? 12.864 4.049 -2.071 1.00 65.75 259 VAL A CA 1
ATOM 1984 C C . VAL A 1 259 ? 13.885 4.036 -3.217 1.00 65.75 259 VAL A C 1
ATOM 1986 O O . VAL A 1 259 ? 13.718 3.224 -4.118 1.00 65.75 259 VAL A O 1
ATOM 1989 N N . ASN A 1 260 ? 14.962 4.829 -3.193 1.00 62.97 260 ASN A N 1
ATOM 1990 C CA . ASN A 1 260 ? 15.948 4.844 -4.286 1.00 62.97 260 ASN A CA 1
ATOM 1991 C C . ASN A 1 260 ? 17.377 5.148 -3.819 1.00 62.97 260 ASN A C 1
ATOM 1993 O O . ASN A 1 260 ? 17.583 5.978 -2.934 1.00 62.97 260 ASN A O 1
ATOM 1997 N N . ASP A 1 261 ? 18.344 4.547 -4.514 1.00 58.50 261 ASP A N 1
ATOM 1998 C CA . ASP A 1 261 ? 19.737 4.993 -4.598 1.00 58.50 261 ASP A CA 1
ATOM 1999 C C . ASP A 1 261 ? 19.905 5.811 -5.897 1.00 58.50 261 ASP A C 1
ATOM 2001 O O . ASP A 1 261 ? 19.427 5.409 -6.962 1.00 58.50 261 ASP A O 1
ATOM 2005 N N . ALA A 1 262 ? 20.566 6.973 -5.834 1.00 58.88 262 ALA A N 1
ATOM 2006 C CA . ALA A 1 262 ? 20.788 7.845 -6.994 1.00 58.88 262 ALA A CA 1
ATOM 2007 C C . ALA A 1 262 ? 21.489 7.124 -8.167 1.00 58.88 262 ALA A C 1
ATOM 2009 O O . ALA A 1 262 ? 21.304 7.497 -9.328 1.00 58.88 262 ALA A O 1
ATOM 2010 N N . SER A 1 263 ? 22.248 6.063 -7.880 1.00 60.22 263 SER A N 1
ATOM 2011 C CA . SER A 1 263 ? 22.921 5.237 -8.887 1.00 60.22 263 SER A CA 1
ATOM 2012 C C . SER A 1 263 ? 21.966 4.422 -9.776 1.00 60.22 263 SER A C 1
ATOM 2014 O O . SER A 1 263 ? 22.315 4.098 -10.914 1.00 60.22 263 SER A O 1
ATOM 2016 N N . GLU A 1 264 ? 20.738 4.144 -9.325 1.00 65.69 264 GLU A N 1
ATOM 2017 C CA . GLU A 1 264 ? 19.771 3.285 -10.030 1.00 65.69 264 GLU A CA 1
ATOM 2018 C C . GLU A 1 264 ? 18.809 4.063 -10.947 1.00 65.69 264 GLU A C 1
ATOM 2020 O O . GLU A 1 264 ? 18.130 3.473 -11.793 1.00 65.69 264 GLU A O 1
ATOM 2025 N N . VAL A 1 265 ? 18.785 5.398 -10.847 1.00 67.69 265 VAL A N 1
ATOM 2026 C CA . VAL A 1 265 ? 17.911 6.275 -11.651 1.00 67.69 265 VAL A CA 1
ATOM 2027 C C . VAL A 1 265 ? 18.160 6.096 -13.150 1.00 67.69 265 VAL A C 1
ATOM 2029 O O . VAL A 1 265 ? 17.218 6.062 -13.943 1.00 67.69 265 VAL A O 1
ATOM 2032 N N . SER A 1 266 ? 19.424 5.923 -13.545 1.00 69.06 266 SER A N 1
ATOM 2033 C CA . SER A 1 266 ? 19.817 5.721 -14.944 1.00 69.06 266 SER A CA 1
ATOM 2034 C C . SER A 1 266 ? 19.161 4.480 -15.566 1.00 69.06 266 SER A C 1
ATOM 2036 O O . SER A 1 266 ? 18.657 4.539 -16.689 1.00 69.06 266 SER A O 1
ATOM 2038 N N . GLU A 1 267 ? 19.081 3.377 -14.820 1.00 73.44 267 GLU A N 1
ATOM 2039 C CA . GLU A 1 267 ? 18.463 2.128 -15.272 1.00 73.44 267 GLU A CA 1
ATOM 2040 C C . GLU A 1 267 ? 16.933 2.214 -15.314 1.00 73.44 267 GLU A C 1
ATOM 2042 O O . GLU A 1 267 ? 16.311 1.687 -16.245 1.00 73.44 267 GLU A O 1
ATOM 2047 N N . ILE A 1 268 ? 16.324 2.936 -14.367 1.00 71.25 268 ILE A N 1
ATOM 2048 C CA . ILE A 1 268 ? 14.882 3.226 -14.368 1.00 71.25 268 ILE A CA 1
ATOM 2049 C C . ILE A 1 268 ? 14.511 4.024 -15.623 1.00 71.25 268 ILE A C 1
ATOM 2051 O O . ILE A 1 268 ? 13.606 3.635 -16.367 1.00 71.25 268 ILE A O 1
ATOM 2055 N N . VAL A 1 269 ? 15.241 5.109 -15.900 1.00 73.06 269 VAL A N 1
ATOM 2056 C CA . VAL A 1 269 ? 15.032 5.944 -17.090 1.00 73.06 269 VAL A CA 1
ATOM 2057 C C . VAL A 1 269 ? 15.256 5.125 -18.360 1.00 73.06 269 VAL A C 1
ATOM 2059 O O . VAL A 1 269 ? 14.418 5.143 -19.261 1.00 73.06 269 VAL A O 1
ATOM 2062 N N . ARG A 1 270 ? 16.324 4.318 -18.419 1.00 76.88 270 ARG A N 1
ATOM 2063 C CA . ARG A 1 270 ? 16.622 3.464 -19.575 1.00 76.88 270 ARG A CA 1
ATOM 2064 C C . ARG A 1 270 ? 15.473 2.506 -19.895 1.00 76.88 270 ARG A C 1
ATOM 2066 O O . ARG A 1 270 ? 15.066 2.414 -21.051 1.00 76.88 270 ARG A O 1
ATOM 2073 N N . ARG A 1 271 ? 14.932 1.791 -18.902 1.00 75.31 271 ARG A N 1
ATOM 2074 C CA . ARG A 1 271 ? 13.806 0.861 -19.125 1.00 75.31 271 ARG A CA 1
ATOM 2075 C C . ARG A 1 271 ? 12.512 1.573 -19.514 1.00 75.31 271 ARG A C 1
ATOM 2077 O O . ARG A 1 271 ? 11.677 0.989 -20.207 1.00 75.31 271 ARG A O 1
ATOM 2084 N N . ARG A 1 272 ? 12.335 2.824 -19.085 1.00 73.81 272 ARG A N 1
ATOM 2085 C CA . ARG A 1 272 ? 11.165 3.638 -19.434 1.00 73.81 272 ARG A CA 1
ATOM 2086 C C . ARG A 1 272 ? 11.250 4.246 -20.834 1.00 73.81 272 ARG A C 1
ATOM 2088 O O . ARG A 1 272 ? 10.221 4.323 -21.493 1.00 73.81 272 ARG A O 1
ATOM 2095 N N . LEU A 1 273 ? 12.441 4.606 -21.308 1.00 74.62 273 LEU A N 1
ATOM 2096 C CA . LEU A 1 273 ? 12.630 5.238 -22.621 1.00 74.62 273 LEU A CA 1
ATOM 2097 C C . LEU A 1 273 ? 12.845 4.242 -23.770 1.00 74.62 273 LEU A C 1
ATOM 2099 O O . LEU A 1 273 ? 12.487 4.528 -24.912 1.00 74.62 273 LEU A O 1
ATOM 2103 N N . PHE A 1 274 ? 13.419 3.070 -23.497 1.00 75.88 274 PHE A N 1
ATOM 2104 C CA . PHE A 1 274 ? 13.833 2.137 -24.545 1.00 75.88 274 PHE A CA 1
ATOM 2105 C C . PHE A 1 274 ? 13.093 0.806 -24.453 1.00 75.88 274 PHE A C 1
ATOM 2107 O O . PHE A 1 274 ? 13.002 0.198 -23.389 1.00 75.88 274 PHE A O 1
ATOM 2114 N N . GLU A 1 275 ? 12.600 0.337 -25.597 1.00 74.69 275 GLU A N 1
ATOM 2115 C CA . GLU A 1 275 ? 12.073 -1.018 -25.777 1.00 74.69 275 GLU A CA 1
ATOM 2116 C C . GLU A 1 275 ? 13.225 -2.030 -25.829 1.00 74.69 275 GLU A C 1
ATOM 2118 O O . GLU A 1 275 ? 13.191 -3.077 -25.187 1.00 74.69 275 GLU A O 1
ATOM 2123 N N . ASN A 1 276 ? 14.298 -1.672 -26.538 1.00 73.00 276 ASN A N 1
ATOM 2124 C CA . ASN A 1 276 ? 15.523 -2.453 -26.616 1.00 73.00 276 ASN A CA 1
ATOM 2125 C C . ASN A 1 276 ? 16.727 -1.530 -26.426 1.00 73.00 276 ASN A C 1
ATOM 2127 O O . ASN A 1 276 ? 16.876 -0.547 -27.145 1.00 73.00 276 ASN A O 1
ATOM 2131 N N . ALA A 1 277 ? 17.593 -1.850 -25.464 1.00 66.31 277 ALA A N 1
ATOM 2132 C CA . ALA A 1 277 ? 18.818 -1.094 -25.189 1.00 66.31 277 ALA A CA 1
ATOM 2133 C C . ALA A 1 277 ? 20.081 -1.742 -25.793 1.00 66.31 277 ALA A C 1
ATOM 2135 O O . ALA A 1 277 ? 21.199 -1.357 -25.451 1.00 66.31 277 ALA A O 1
ATOM 2136 N N . GLY A 1 278 ? 19.920 -2.752 -26.653 1.00 70.38 278 GLY A N 1
ATOM 2137 C CA . GLY A 1 278 ? 21.010 -3.522 -27.248 1.00 70.38 278 GLY A CA 1
ATOM 2138 C C . GLY A 1 278 ? 21.668 -4.528 -26.291 1.00 70.38 278 GLY A C 1
ATOM 2139 O O . GLY A 1 278 ? 21.411 -4.558 -25.086 1.00 70.38 278 GLY A O 1
ATOM 2140 N N . ARG A 1 279 ? 22.544 -5.381 -26.842 1.00 74.94 279 ARG A N 1
ATOM 2141 C CA . ARG A 1 279 ? 23.330 -6.375 -26.080 1.00 74.94 279 ARG A CA 1
ATOM 2142 C C . ARG A 1 279 ? 24.437 -5.704 -25.261 1.00 74.94 279 ARG A C 1
ATOM 2144 O O . ARG A 1 279 ? 25.036 -4.727 -25.705 1.00 74.94 279 ARG A O 1
ATOM 2151 N N . ASP A 1 280 ? 24.794 -6.291 -24.120 1.00 71.69 280 ASP A N 1
ATOM 2152 C CA . ASP A 1 280 ? 25.810 -5.733 -23.210 1.00 71.69 280 ASP A CA 1
ATOM 2153 C C . ASP A 1 280 ? 27.209 -5.608 -23.820 1.00 71.69 280 ASP A C 1
ATOM 2155 O O . ASP A 1 280 ? 27.980 -4.732 -23.430 1.00 71.69 280 ASP A O 1
ATOM 2159 N N . SER A 1 281 ? 27.553 -6.459 -24.787 1.00 72.81 281 SER A N 1
ATOM 2160 C CA . SER A 1 281 ? 28.801 -6.333 -25.548 1.00 72.81 281 SER A CA 1
ATOM 2161 C C . SER A 1 281 ? 28.849 -5.034 -26.358 1.00 72.81 281 SER A C 1
ATOM 2163 O O . SER A 1 281 ? 29.900 -4.404 -26.445 1.00 72.81 281 SER A O 1
ATOM 2165 N N . MET A 1 282 ? 27.709 -4.598 -26.898 1.00 71.50 282 MET A N 1
ATOM 2166 C CA . MET A 1 282 ? 27.596 -3.370 -27.687 1.00 71.50 282 MET A CA 1
ATOM 2167 C C . MET A 1 282 ? 27.553 -2.131 -26.800 1.00 71.50 282 MET A C 1
ATOM 2169 O O . MET A 1 282 ? 28.227 -1.155 -27.112 1.00 71.50 282 MET A O 1
ATOM 2173 N N . LYS A 1 283 ? 26.855 -2.192 -25.658 1.00 71.06 283 LYS A N 1
ATOM 2174 C CA . LYS A 1 283 ? 26.893 -1.118 -24.652 1.00 71.06 283 LYS A CA 1
ATOM 2175 C C . LYS A 1 283 ? 28.330 -0.848 -24.204 1.00 71.06 283 LYS A C 1
ATOM 2177 O O . LYS A 1 283 ? 28.782 0.286 -24.252 1.00 71.06 283 LYS A O 1
ATOM 2182 N N . ARG A 1 284 ? 29.084 -1.907 -23.875 1.00 72.00 284 ARG A N 1
ATOM 2183 C CA . ARG A 1 284 ? 30.507 -1.808 -23.506 1.00 72.00 284 ARG A CA 1
ATOM 2184 C C . ARG A 1 284 ? 31.376 -1.238 -24.629 1.00 72.00 284 ARG A C 1
ATOM 2186 O O . ARG A 1 284 ? 32.280 -0.458 -24.346 1.00 72.00 284 ARG A O 1
ATOM 2193 N N . ALA A 1 285 ? 31.118 -1.617 -25.880 1.00 71.50 285 ALA A N 1
ATOM 2194 C CA . ALA A 1 285 ? 31.841 -1.082 -27.032 1.00 71.50 285 ALA A CA 1
ATOM 2195 C C . ALA A 1 285 ? 31.558 0.415 -27.251 1.00 71.50 285 ALA A C 1
ATOM 2197 O O . ALA A 1 285 ? 32.498 1.179 -27.447 1.00 71.50 285 ALA A O 1
ATOM 2198 N N . ALA A 1 286 ? 30.294 0.836 -27.146 1.00 69.88 286 ALA A N 1
ATOM 2199 C CA . ALA A 1 286 ? 29.895 2.235 -27.255 1.00 69.88 286 ALA A CA 1
ATOM 2200 C C . ALA A 1 286 ? 30.456 3.077 -26.098 1.00 69.88 286 ALA A C 1
ATOM 2202 O O . ALA A 1 286 ? 31.088 4.096 -26.349 1.00 69.88 286 ALA A O 1
ATOM 2203 N N . SER A 1 287 ? 30.324 2.633 -24.841 1.00 69.81 287 SER A N 1
ATOM 2204 C CA . SER A 1 287 ? 30.870 3.360 -23.684 1.00 69.81 287 SER A CA 1
ATOM 2205 C C . SER A 1 287 ? 32.375 3.605 -23.805 1.00 69.81 287 SER A C 1
ATOM 2207 O O . SER A 1 287 ? 32.816 4.712 -23.531 1.00 69.81 287 SER A O 1
ATOM 2209 N N . ARG A 1 288 ? 33.155 2.625 -24.286 1.00 72.12 288 ARG A N 1
ATOM 2210 C CA . ARG A 1 288 ? 34.603 2.790 -24.530 1.00 72.12 288 ARG A CA 1
ATOM 2211 C C . ARG A 1 288 ? 34.935 3.832 -25.598 1.00 72.12 288 ARG A C 1
ATOM 2213 O O . ARG A 1 288 ? 36.025 4.381 -25.582 1.00 72.12 288 ARG A O 1
ATOM 2220 N N . GLN A 1 289 ? 34.034 4.063 -26.548 1.00 68.81 289 GLN A N 1
ATOM 2221 C CA . GLN A 1 289 ? 34.245 5.020 -27.631 1.00 68.81 289 GLN A CA 1
ATOM 2222 C C . GLN A 1 289 ? 33.982 6.469 -27.187 1.00 68.81 289 GLN A C 1
ATOM 2224 O O . GLN A 1 289 ? 34.538 7.392 -27.773 1.00 68.81 289 GLN A O 1
ATOM 2229 N N . PHE A 1 290 ? 33.151 6.658 -26.158 1.00 64.81 290 PHE A N 1
ATOM 2230 C CA . PHE A 1 290 ? 32.743 7.969 -25.642 1.00 64.81 290 PHE A CA 1
ATOM 2231 C C . PHE A 1 290 ? 33.302 8.285 -24.244 1.00 64.81 290 PHE A C 1
ATOM 2233 O O . PHE A 1 290 ? 32.985 9.333 -23.698 1.00 64.81 290 PHE A O 1
ATOM 2240 N N . SER A 1 291 ? 34.126 7.409 -23.657 1.00 63.72 291 SER A N 1
ATOM 2241 C CA . SER A 1 291 ? 34.768 7.608 -22.347 1.00 63.72 291 SER A CA 1
ATOM 2242 C C . SER A 1 291 ? 36.081 8.407 -22.412 1.00 63.72 291 SER A C 1
ATOM 2244 O O . SER A 1 291 ? 36.979 8.129 -21.619 1.00 63.72 291 SER A O 1
ATOM 2246 N N . ASN A 1 292 ? 36.218 9.326 -23.372 1.00 45.81 292 ASN A N 1
ATOM 2247 C CA . ASN A 1 292 ? 37.351 10.258 -23.432 1.00 45.81 292 ASN A CA 1
ATOM 2248 C C . ASN A 1 292 ? 37.101 11.460 -22.525 1.00 45.81 292 ASN A C 1
ATOM 2250 O O . ASN A 1 292 ? 36.019 12.070 -22.676 1.00 45.81 292 ASN A O 1
#

Nearest PDB structures (foldseek):
  4d81-assembly1_A  TM=5.585E-01  e=1.078E-02  Metallosphaera sedula
  4a8j-assembly1_A  TM=3.882E-01  e=1.265E-02  Saccharomyc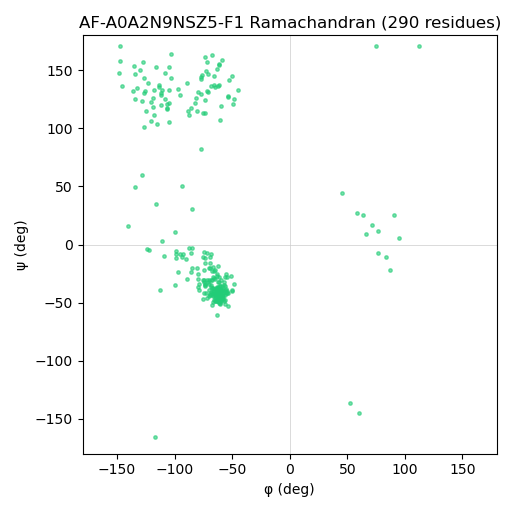es cerevisiae S288C
  6b5c-assembly1_A  TM=4.412E-01  e=2.971E-02  Homo sapiens
  2c18-assembly1_B  TM=2.333E-01  e=1.311E+00  Pseudomonas aeruginosa
  4qdz-assembly1_A  TM=3.716E-01  e=7.625E+00  Mycobacterium tuberculosis H37Rv

Radius of gyration: 20.47 Å; Cα contacts (8 Å, |Δi|>4): 469; chains: 1; bounding box: 60×45×55 Å

Foldseek 3Di:
DPDQPVFFAWDPCVVVVPDPPVVLVDADLVCLVVVNRPPCLVPLQSVLLLDDCDPLLLVLLLLQQCLLVLDPPPRFQFAEEEEPDDDQQSSSVSNNVSLQCCWQVSCPHHCVVVSCVVSVNPTRHHAQEDEAELQPDDADVQRRDPQLSSLCSQQNPVRNVLDDPAQDALVSLLVSCVNSVHAYEYEYHPVLSNCVVCVVCLVRSLNNLLSNSVNSNVDRRHHYYHYQYNDCVPDDPVSVVSSVSNCCSRVVRYDYRHRDDPVCVVVSVSSVGTPGSHDPVVVVVVCVVPVD

Secondary structure (DSSP, 8-state):
---GGGTSEE-HHHHTT----GGGGS--HHHHHHT-S-HHHHSHHHHHHH----HHHHHHHHHHHHHHTT--TT--SEEEEE-SSS-SHHHHHHHHHHHHHHGGGGGGSTTHHHHHHHHT-SS----EEEEEETTT---BTTB-SHHHHHHHHHHHHHHHTT--SSPPPHHHHHHHHHHH-S-EEEEEESHHHHHHH-GGGHHHHHHHHHHHHHHHHT-TTEEEEEE-----TT--HHHHHHHHHHHHHHHTTEEEEE---GGGHHHHHHHHHEEE---HHHHHHHHHHH--

pLDDT: mean 86.97, std 12.5, range [45.81, 98.75]